Protein AF-A0A9P8F0A8-F1 (afdb_monomer)

Radius of gyration: 33.99 Å; Cα contacts (8 Å, |Δi|>4): 59; chains: 1; bounding box: 73×54×107 Å

Foldseek 3Di:
DDPPDPPPPCPPVQVCAACVQVVVVVVVVVVVVVVCVVVVVVVVCCVVCVPPPPVVVVVVVVVVCVVVVLVVVVVVLVVVLCCVLVVVCCVPVCVVQQVLQQDDDPPDPRHHDPSSSDPVPDDPVPCVSVVVVVVSVVVSVVVSVVSVVVSVVVSVVVVVVVVPDPDDDDDDDPDDPPVQDPVNVVVVCVVVDVDDDDDDDDDPPPPPPPPCVVVVVVVVVVVVVVVVVVVVVVVVVVVD

Organism: Aureobasidium melanogenum (NCBI:txid46634)

pLDDT: mean 74.86, std 14.62, range [40.25, 95.81]

InterPro domains:
  IPR032880 CSC1/OSCA1-like, N-terminal transmembrane domain [PF13967] (65-150)
  IPR045122 Calcium permeable stress-gated cation channel 1-like [PTHR13018] (22-195)

Solvent-accessible surfac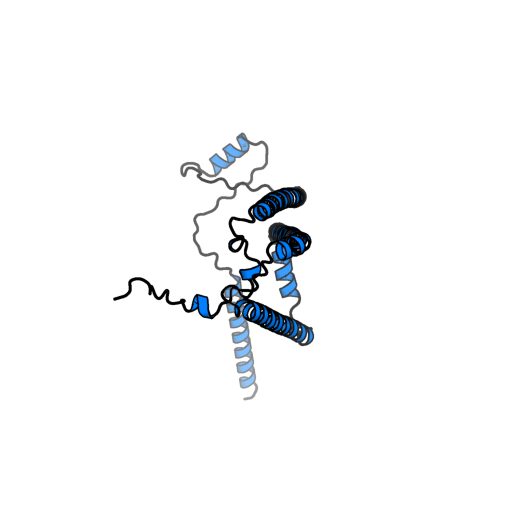e area (backbone atoms only — not comparable to full-atom values): 14596 Å² total; per-residue (Å²): 136,78,93,81,72,80,78,76,73,75,49,73,76,65,76,50,58,40,55,57,43,58,50,49,52,50,50,51,52,53,52,52,50,53,50,50,52,54,52,49,50,50,52,51,49,52,66,74,41,70,86,74,63,60,61,64,62,55,49,50,56,56,48,57,42,55,81,38,34,69,60,52,49,49,52,52,51,50,54,51,50,48,51,51,52,52,48,52,43,53,67,56,44,45,74,52,48,47,66,72,32,52,63,88,65,94,85,57,97,80,72,36,47,66,58,35,50,34,78,86,68,62,55,86,91,51,58,73,58,54,54,54,52,52,53,49,48,54,51,49,52,51,51,49,55,53,52,50,51,53,52,50,51,55,51,50,52,54,49,51,62,65,64,67,54,95,65,84,86,80,79,88,82,75,88,74,60,90,88,64,50,69,68,59,52,54,52,49,51,50,72,76,34,96,58,94,79,82,89,82,80,83,72,93,63,86,62,77,85,70,70,60,64,65,57,51,50,50,50,58,48,52,51,53,51,52,55,52,53,51,54,54,57,55,55,59,62,74,75,109

Mean predicted aligned error: 16.7 Å

Sequence (240 aa):
MDPNTIAIGNGSAQQDYGNSFDGFLASIQVGAFVAAVQIGGFVILRRRYRGKWNIRSFYTIFYDLDSSCLDAIGLFALLRLLTRIFGLTAIFMVPLLVPLNYVHRQSDSSIHGLDKFSCLNILEGNTGRLWTHLIATYWFTGLFCLLSRRELANFVDIRHMHDSGTASRFYLVTDIPNRLGKDLMESMFHKLYACQVRLHTTRDNKTPFVDGQPYLRALTQIEKEACREEHKKGQYKSAA

Structure (mmCIF, N/CA/C/O backbone):
data_AF-A0A9P8F0A8-F1
#
_entry.id   AF-A0A9P8F0A8-F1
#
loop_
_atom_site.group_PDB
_atom_site.id
_atom_site.type_symbol
_atom_site.label_atom_id
_atom_site.label_alt_id
_atom_site.label_comp_id
_atom_site.label_asym_id
_atom_site.label_entity_id
_atom_site.label_seq_id
_atom_site.pdbx_PDB_ins_code
_atom_site.Cartn_x
_atom_site.Cartn_y
_atom_site.Cartn_z
_atom_site.occupancy
_atom_site.B_iso_or_equiv
_atom_site.auth_seq_id
_atom_site.auth_comp_id
_atom_site.auth_asym_id
_atom_site.auth_atom_id
_atom_site.pdbx_PDB_model_num
ATOM 1 N N . MET A 1 1 ? 30.145 42.086 -34.132 1.00 40.81 1 MET A N 1
ATOM 2 C CA . MET A 1 1 ? 29.404 41.429 -33.037 1.00 40.81 1 MET A CA 1
ATOM 3 C C . MET A 1 1 ? 28.653 40.282 -33.673 1.00 40.81 1 MET A C 1
ATOM 5 O O . MET A 1 1 ? 27.690 40.532 -34.386 1.00 40.81 1 MET A O 1
ATOM 9 N N . ASP A 1 2 ? 29.172 39.068 -33.524 1.00 40.25 2 ASP A N 1
ATOM 10 C CA . ASP A 1 2 ? 28.604 37.880 -34.160 1.00 40.25 2 ASP A CA 1
ATOM 11 C C . ASP A 1 2 ? 27.347 37.424 -33.399 1.00 40.25 2 ASP A C 1
ATOM 13 O O . ASP A 1 2 ? 27.413 37.236 -32.184 1.00 40.25 2 ASP A O 1
ATOM 17 N N . PRO A 1 3 ? 26.199 37.228 -34.071 1.00 49.12 3 PRO A N 1
ATOM 18 C CA . PRO A 1 3 ? 24.932 36.860 -33.430 1.00 49.12 3 PRO A CA 1
ATOM 19 C C . PRO A 1 3 ? 24.831 35.376 -33.013 1.00 49.12 3 PRO A C 1
ATOM 21 O O . PRO A 1 3 ? 23.755 34.918 -32.640 1.00 49.12 3 PRO A O 1
ATOM 24 N N . ASN A 1 4 ? 25.932 34.615 -33.050 1.00 50.12 4 ASN A N 1
ATOM 25 C CA . ASN A 1 4 ? 25.916 33.149 -32.948 1.00 50.12 4 ASN A CA 1
ATOM 26 C C . ASN A 1 4 ? 26.394 32.578 -31.605 1.00 50.12 4 ASN A C 1
ATOM 28 O O . ASN A 1 4 ? 26.579 31.368 -31.498 1.00 50.12 4 ASN A O 1
ATOM 32 N N . THR A 1 5 ? 26.564 33.397 -30.567 1.00 46.03 5 THR A N 1
ATOM 33 C CA . THR A 1 5 ? 27.035 32.903 -29.263 1.00 46.03 5 THR A CA 1
ATOM 34 C C . THR A 1 5 ? 26.030 33.223 -28.166 1.00 46.03 5 THR A C 1
ATOM 36 O O . THR A 1 5 ? 26.290 34.016 -27.264 1.00 46.03 5 THR A O 1
ATOM 39 N N . ILE A 1 6 ? 24.861 32.581 -28.224 1.00 45.69 6 ILE A N 1
ATOM 40 C CA . ILE A 1 6 ? 24.050 32.401 -27.018 1.00 45.69 6 ILE A CA 1
ATOM 41 C C . ILE A 1 6 ? 24.788 31.352 -26.188 1.00 45.69 6 ILE A C 1
ATOM 43 O O . ILE A 1 6 ? 24.668 30.152 -26.424 1.00 45.69 6 ILE A O 1
ATOM 47 N N . ALA A 1 7 ? 25.610 31.812 -25.246 1.00 46.88 7 ALA A N 1
ATOM 48 C CA . ALA A 1 7 ? 26.153 30.958 -24.205 1.00 46.88 7 ALA A CA 1
ATOM 49 C C . ALA A 1 7 ? 24.980 30.486 -23.337 1.00 46.88 7 ALA A C 1
ATOM 51 O O . ALA A 1 7 ? 24.577 31.156 -22.387 1.00 46.88 7 ALA A O 1
ATOM 52 N N . ILE A 1 8 ? 24.393 29.345 -23.700 1.00 51.66 8 ILE A N 1
ATOM 53 C CA . ILE A 1 8 ? 23.520 28.593 -22.806 1.00 51.66 8 ILE A CA 1
ATOM 54 C C . ILE A 1 8 ? 24.435 28.131 -21.675 1.00 51.66 8 ILE A C 1
ATOM 56 O O . ILE A 1 8 ? 25.189 27.172 -21.817 1.00 51.66 8 ILE A O 1
ATOM 60 N N . GLY A 1 9 ? 24.456 28.891 -20.582 1.00 44.97 9 GLY A N 1
ATOM 61 C CA . GLY A 1 9 ? 25.149 28.485 -19.375 1.00 44.97 9 GLY A CA 1
ATOM 62 C C . GLY A 1 9 ? 24.543 27.169 -18.914 1.00 44.97 9 GLY A C 1
ATOM 63 O O . GLY A 1 9 ? 23.391 27.144 -18.484 1.00 44.97 9 GLY A O 1
ATOM 64 N N . ASN A 1 10 ? 25.301 26.079 -19.034 1.00 48.91 10 ASN A N 1
ATOM 65 C CA . ASN A 1 10 ? 24.947 24.809 -18.417 1.00 48.91 10 ASN A CA 1
ATOM 66 C C . ASN A 1 10 ? 24.756 25.078 -16.921 1.00 48.91 10 ASN A C 1
ATOM 68 O O . ASN A 1 10 ? 25.725 25.368 -16.216 1.00 48.91 10 ASN A O 1
ATOM 72 N N . GLY A 1 11 ? 23.507 25.036 -16.451 1.00 48.69 11 GLY A N 1
ATOM 73 C CA . GLY A 1 11 ? 23.203 25.161 -15.030 1.00 48.69 11 GLY A CA 1
ATOM 74 C C . GLY A 1 11 ? 23.955 24.090 -14.240 1.00 48.69 11 GLY A C 1
ATOM 75 O O . GLY A 1 11 ? 24.285 23.037 -14.781 1.00 48.69 11 GLY A O 1
ATOM 76 N N . SER A 1 12 ? 24.213 24.331 -12.956 1.00 53.75 12 SER A N 1
ATOM 77 C CA . SER A 1 12 ? 24.864 23.365 -12.053 1.00 53.75 12 SER A CA 1
ATOM 78 C C . SER A 1 12 ? 24.214 21.978 -12.097 1.00 53.75 12 SER A C 1
ATOM 80 O O . SER A 1 12 ? 24.912 20.970 -12.077 1.00 53.75 12 SER A O 1
ATOM 82 N N . ALA A 1 13 ? 22.892 21.925 -12.293 1.00 47.00 13 ALA A N 1
ATOM 83 C CA . ALA A 1 13 ? 22.161 20.683 -12.507 1.00 47.00 13 ALA A CA 1
ATOM 84 C C . ALA A 1 13 ? 22.695 19.866 -13.693 1.00 47.00 13 ALA A C 1
ATOM 86 O O . ALA A 1 13 ? 22.685 18.651 -13.595 1.00 47.00 13 ALA A O 1
ATOM 87 N N . GLN A 1 14 ? 23.172 20.510 -14.769 1.00 52.00 14 GLN A N 1
ATOM 88 C CA . GLN A 1 14 ? 23.690 19.889 -15.994 1.00 52.00 14 GLN A CA 1
ATOM 89 C C . GLN A 1 14 ? 25.146 19.400 -15.873 1.00 52.00 14 GLN A C 1
ATOM 91 O O . GLN A 1 14 ? 25.560 18.520 -16.624 1.00 52.00 14 GLN A O 1
ATOM 96 N N . GLN A 1 15 ? 25.918 19.941 -14.925 1.00 54.34 15 GLN A N 1
ATOM 97 C CA . GLN A 1 15 ? 27.308 19.533 -14.671 1.00 54.34 15 GLN A CA 1
ATOM 98 C C . GLN A 1 15 ? 27.409 18.272 -13.795 1.00 54.34 15 GLN A C 1
ATOM 100 O O . GLN A 1 15 ? 28.381 17.535 -13.917 1.00 54.34 15 GLN A O 1
ATOM 105 N N . ASP A 1 16 ? 26.384 17.983 -12.985 1.00 54.56 16 ASP A N 1
ATOM 106 C CA . ASP A 1 16 ? 26.295 16.776 -12.144 1.00 54.56 16 ASP A CA 1
ATOM 107 C C . ASP A 1 16 ? 25.608 15.576 -12.841 1.00 54.56 16 ASP A C 1
ATOM 109 O O . ASP A 1 16 ? 25.387 14.529 -12.217 1.00 54.56 16 ASP A O 1
ATOM 113 N N . TYR A 1 17 ? 25.277 15.687 -14.139 1.00 52.62 17 TYR A N 1
ATOM 114 C CA . TYR A 1 17 ? 24.665 14.600 -14.919 1.00 52.62 17 TYR A CA 1
ATOM 115 C C . TYR A 1 17 ? 25.618 13.401 -14.976 1.00 52.62 17 TYR A C 1
ATOM 117 O O . TYR A 1 17 ? 26.646 13.426 -15.649 1.00 52.62 17 TYR A O 1
ATOM 125 N N . GLY A 1 18 ? 25.264 12.327 -14.267 1.00 53.78 18 GLY A N 1
ATOM 126 C CA . GLY A 1 18 ? 26.048 11.090 -14.179 1.00 53.78 18 GLY A CA 1
ATOM 127 C C . GLY A 1 18 ? 26.403 10.666 -12.760 1.00 53.78 18 GLY A C 1
ATOM 128 O O . GLY A 1 18 ? 26.424 9.467 -12.494 1.00 53.78 18 GLY A O 1
ATOM 129 N N . ASN A 1 19 ? 26.546 11.616 -11.832 1.00 62.78 19 ASN A N 1
ATOM 130 C CA . ASN A 1 19 ? 26.790 11.333 -10.412 1.00 62.78 19 ASN A CA 1
ATOM 131 C C . ASN A 1 19 ? 25.529 10.785 -9.695 1.00 62.78 19 ASN A C 1
ATOM 133 O O . ASN A 1 19 ? 25.573 10.314 -8.561 1.00 62.78 19 ASN A O 1
ATOM 137 N N . SER A 1 20 ? 24.373 10.826 -10.364 1.00 71.00 20 SER A N 1
ATOM 138 C CA . SER A 1 20 ? 23.062 10.474 -9.808 1.00 71.00 20 SER A CA 1
ATOM 139 C C . SER A 1 20 ? 22.894 8.974 -9.525 1.00 71.00 20 SER A C 1
ATOM 141 O O . SER A 1 20 ? 22.203 8.617 -8.574 1.00 71.00 20 SER A O 1
ATOM 143 N N . PHE A 1 21 ? 23.512 8.086 -10.320 1.00 77.94 21 PHE A N 1
ATOM 144 C CA . PHE A 1 21 ? 23.441 6.634 -10.075 1.00 77.94 21 PHE A CA 1
ATOM 145 C C . PHE A 1 21 ? 24.315 6.227 -8.889 1.00 77.94 21 PHE A C 1
ATOM 147 O O . PHE A 1 21 ? 23.865 5.487 -8.015 1.00 77.94 21 PHE A O 1
ATOM 154 N N . ASP A 1 22 ? 25.526 6.774 -8.818 1.00 81.75 22 ASP A N 1
ATOM 155 C CA . ASP A 1 22 ? 26.443 6.526 -7.708 1.00 81.75 22 ASP A CA 1
ATOM 156 C C . ASP A 1 22 ? 25.896 7.129 -6.407 1.00 81.75 22 ASP A C 1
ATOM 158 O O . ASP A 1 22 ? 25.901 6.465 -5.370 1.00 81.75 22 ASP A O 1
ATOM 162 N N . GLY A 1 23 ? 25.302 8.328 -6.467 1.00 83.31 23 GLY A N 1
ATOM 163 C CA . GLY A 1 23 ? 24.573 8.931 -5.348 1.00 83.31 23 GLY A CA 1
ATOM 164 C C . GLY A 1 23 ? 23.370 8.098 -4.890 1.00 83.31 23 GLY A C 1
ATOM 165 O O . GLY A 1 23 ? 23.158 7.915 -3.688 1.00 83.31 23 GLY A O 1
ATOM 166 N N . PHE A 1 24 ? 22.610 7.524 -5.827 1.00 83.00 24 PHE A N 1
ATOM 167 C CA . PHE A 1 24 ? 21.518 6.601 -5.512 1.00 83.00 24 PHE A CA 1
ATOM 168 C C . PHE A 1 24 ? 22.027 5.333 -4.812 1.00 83.00 24 PHE A C 1
ATOM 170 O O . PHE A 1 24 ? 21.512 4.976 -3.749 1.00 83.00 24 PHE A O 1
ATOM 177 N N . LEU A 1 25 ? 23.066 4.686 -5.349 1.00 87.00 25 LEU A N 1
ATOM 178 C CA . LEU A 1 25 ? 23.658 3.488 -4.748 1.00 87.00 25 LEU A CA 1
ATOM 179 C C . LEU A 1 25 ? 24.236 3.770 -3.359 1.00 87.00 25 LEU A C 1
ATOM 181 O O . LEU A 1 25 ? 23.995 2.997 -2.428 1.00 87.00 25 LEU A O 1
ATOM 185 N N . ALA A 1 26 ? 24.922 4.901 -3.195 1.00 88.44 26 ALA A N 1
ATOM 186 C CA . ALA A 1 26 ? 25.428 5.344 -1.903 1.00 88.44 26 ALA A CA 1
ATOM 187 C C . ALA A 1 26 ? 24.287 5.525 -0.888 1.00 88.44 26 ALA A C 1
ATOM 189 O O . ALA A 1 26 ? 24.397 5.069 0.251 1.00 88.44 26 ALA A O 1
ATOM 190 N N . SER A 1 27 ? 23.158 6.116 -1.299 1.00 89.25 27 SER A N 1
ATOM 191 C CA . SER A 1 27 ? 21.991 6.299 -0.425 1.00 89.25 27 SER A CA 1
ATOM 192 C C . SER A 1 27 ? 21.376 4.966 0.026 1.00 89.25 27 SER A C 1
ATOM 194 O O . SER A 1 27 ? 21.066 4.803 1.209 1.00 89.25 27 SER A O 1
ATOM 196 N N . ILE A 1 28 ? 21.284 3.978 -0.876 1.00 92.19 28 ILE A N 1
ATOM 197 C CA . ILE A 1 28 ? 20.817 2.622 -0.548 1.00 92.19 28 ILE A CA 1
ATOM 198 C C . ILE A 1 28 ? 21.773 1.960 0.437 1.00 92.19 28 ILE A C 1
ATOM 200 O O . ILE A 1 28 ? 21.330 1.376 1.426 1.00 92.19 28 ILE A O 1
ATOM 204 N N . GLN A 1 29 ? 23.078 2.049 0.180 1.00 92.12 29 GLN A N 1
ATOM 205 C CA . GLN A 1 29 ? 24.096 1.440 1.027 1.00 92.12 29 GLN A CA 1
ATOM 206 C C . GLN A 1 29 ? 24.047 2.006 2.449 1.00 92.12 29 GLN A C 1
ATOM 208 O O . GLN A 1 29 ? 24.036 1.243 3.418 1.00 92.12 29 GLN A O 1
ATOM 213 N N . VAL A 1 30 ? 23.977 3.333 2.583 1.00 93.69 30 VAL A N 1
ATOM 214 C CA . VAL A 1 30 ? 23.865 3.998 3.887 1.00 93.69 30 VAL A CA 1
ATOM 215 C C . VAL A 1 30 ? 22.565 3.594 4.581 1.00 93.69 30 VAL A C 1
ATOM 217 O O . VAL A 1 30 ? 22.594 3.222 5.755 1.00 93.69 30 VAL A O 1
ATOM 220 N N . GLY A 1 31 ? 21.438 3.586 3.864 1.00 92.62 31 GLY A N 1
ATOM 221 C CA . GLY A 1 31 ? 20.151 3.152 4.411 1.00 92.62 31 GLY A CA 1
ATOM 222 C C . GLY A 1 31 ? 20.175 1.706 4.915 1.00 92.62 31 GLY A C 1
ATOM 223 O O . GLY A 1 31 ? 19.740 1.432 6.036 1.00 92.62 31 GLY A O 1
ATOM 224 N N . ALA A 1 32 ? 20.745 0.786 4.134 1.00 93.31 32 ALA A N 1
ATOM 225 C CA . ALA A 1 32 ? 20.887 -0.621 4.505 1.00 93.31 32 ALA A CA 1
ATOM 226 C C . ALA A 1 32 ? 21.787 -0.802 5.735 1.00 93.31 32 ALA A C 1
ATOM 228 O O . ALA A 1 32 ? 21.465 -1.586 6.631 1.00 93.31 32 ALA A O 1
ATOM 229 N N . PHE A 1 33 ? 22.884 -0.047 5.814 1.00 94.94 33 PHE A N 1
ATOM 230 C CA . PHE A 1 33 ? 23.771 -0.059 6.972 1.00 94.94 33 PHE A CA 1
ATOM 231 C C . PHE A 1 33 ? 23.062 0.437 8.238 1.00 94.94 33 PHE A C 1
ATOM 233 O O . PHE A 1 33 ? 23.103 -0.234 9.270 1.00 94.94 33 PHE A O 1
ATOM 240 N N . VAL A 1 34 ? 22.354 1.567 8.159 1.00 95.69 34 VAL A N 1
ATOM 241 C CA . VAL A 1 34 ? 21.585 2.113 9.289 1.00 95.69 34 VAL A CA 1
ATOM 242 C C . VAL A 1 34 ? 20.524 1.115 9.756 1.00 95.69 34 VAL A C 1
ATOM 244 O O . VAL A 1 34 ? 20.415 0.859 10.957 1.00 95.69 34 VAL A O 1
ATOM 247 N N . ALA A 1 35 ? 19.795 0.490 8.827 1.00 92.69 35 ALA A N 1
ATOM 248 C CA . ALA A 1 35 ? 18.817 -0.544 9.152 1.00 92.69 35 ALA A CA 1
ATOM 249 C C . ALA A 1 35 ? 19.469 -1.753 9.846 1.00 92.69 35 ALA A C 1
ATOM 251 O O . ALA A 1 35 ? 18.965 -2.227 10.865 1.00 92.69 35 ALA A O 1
ATOM 252 N N . ALA A 1 36 ? 20.618 -2.225 9.355 1.00 94.25 36 ALA A N 1
ATOM 253 C CA . ALA A 1 36 ? 21.354 -3.327 9.971 1.00 94.25 36 ALA A CA 1
ATOM 254 C C . ALA A 1 36 ? 21.818 -2.991 11.399 1.00 94.25 36 ALA A C 1
ATOM 256 O O . ALA A 1 36 ? 21.691 -3.826 12.297 1.00 94.25 36 ALA A O 1
ATOM 257 N N . VAL A 1 37 ? 22.290 -1.763 11.635 1.00 95.75 37 VAL A N 1
ATOM 258 C CA . VAL A 1 37 ? 22.677 -1.283 12.971 1.00 95.75 37 VAL A CA 1
ATOM 259 C C . VAL A 1 37 ? 21.467 -1.214 13.904 1.00 95.75 37 VAL A C 1
ATOM 261 O O . VAL A 1 37 ? 21.550 -1.683 15.040 1.00 95.75 37 VAL A O 1
ATOM 264 N N . GLN A 1 38 ? 20.330 -0.692 13.440 1.00 92.75 38 GLN A N 1
ATOM 265 C CA . GLN A 1 38 ? 19.095 -0.624 14.231 1.00 92.75 38 GLN A CA 1
ATOM 266 C C . GLN A 1 38 ? 18.567 -2.020 14.590 1.00 92.75 38 GLN A C 1
ATOM 268 O O . GLN A 1 38 ? 18.269 -2.288 15.757 1.00 92.75 38 GLN A O 1
ATOM 273 N N . ILE A 1 39 ? 18.506 -2.932 13.615 1.00 91.94 39 ILE A N 1
ATOM 274 C CA . ILE A 1 39 ? 18.067 -4.320 13.819 1.00 91.94 39 ILE A CA 1
ATOM 275 C C . ILE A 1 39 ? 19.037 -5.050 14.754 1.00 91.94 39 ILE A C 1
ATOM 277 O O . ILE A 1 39 ? 18.606 -5.701 15.706 1.00 91.94 39 ILE A O 1
ATOM 281 N N . GLY A 1 40 ? 20.345 -4.911 14.532 1.00 90.62 40 GLY A N 1
ATOM 282 C CA . GLY A 1 40 ? 21.381 -5.496 15.380 1.00 90.62 40 GLY A CA 1
ATOM 283 C C . GLY A 1 40 ? 21.303 -4.985 16.818 1.00 90.62 40 GLY A C 1
ATOM 284 O O . GLY A 1 40 ? 21.287 -5.785 17.755 1.00 90.62 40 GLY A O 1
ATOM 285 N N . GLY A 1 41 ? 21.159 -3.671 17.001 1.00 89.94 41 GLY A N 1
ATOM 286 C CA . GLY A 1 41 ? 20.952 -3.040 18.302 1.00 89.94 41 GLY A CA 1
ATOM 287 C C . GLY A 1 41 ? 19.706 -3.571 19.010 1.00 89.94 41 GLY A C 1
ATOM 288 O O . GLY A 1 41 ? 19.788 -3.970 20.172 1.00 89.94 41 GLY A O 1
ATOM 289 N N . PHE A 1 42 ? 18.578 -3.675 18.302 1.00 87.00 42 PHE A N 1
ATOM 290 C CA . PHE A 1 42 ? 17.345 -4.256 18.837 1.00 87.00 42 PHE A CA 1
ATOM 291 C C . PHE A 1 42 ? 17.531 -5.719 19.259 1.00 87.00 42 PHE A C 1
ATOM 293 O O . PHE A 1 42 ? 17.124 -6.105 20.356 1.00 87.00 42 PHE A O 1
ATOM 300 N N . VAL A 1 43 ? 18.186 -6.537 18.432 1.00 87.06 43 VAL A N 1
ATOM 301 C CA . VAL A 1 43 ? 18.452 -7.948 18.742 1.00 87.06 43 VAL A CA 1
ATOM 302 C C . VAL A 1 43 ? 19.379 -8.081 19.951 1.00 87.06 43 VAL A C 1
ATOM 304 O O . VAL A 1 43 ? 19.092 -8.881 20.844 1.00 87.06 43 VAL A O 1
ATOM 307 N N . ILE A 1 44 ? 20.452 -7.289 20.033 1.00 87.31 44 ILE A N 1
ATOM 308 C CA . ILE A 1 44 ? 21.392 -7.290 21.166 1.00 87.31 44 ILE A CA 1
ATOM 309 C C . ILE A 1 44 ? 20.687 -6.837 22.446 1.00 87.31 44 ILE A C 1
ATOM 311 O O . ILE A 1 44 ? 20.821 -7.492 23.482 1.00 87.31 44 ILE A O 1
ATOM 315 N N . LEU A 1 45 ? 19.890 -5.769 22.379 1.00 83.56 45 LEU A N 1
ATOM 316 C CA . LEU A 1 45 ? 19.112 -5.266 23.509 1.00 83.56 45 LEU A CA 1
ATOM 317 C C . LEU A 1 45 ? 18.096 -6.314 23.982 1.00 83.56 45 LEU A C 1
ATOM 319 O O . LEU A 1 45 ? 18.023 -6.617 25.174 1.00 83.56 45 LEU A O 1
ATOM 323 N N . ARG A 1 46 ? 17.388 -6.961 23.049 1.00 77.12 46 ARG A N 1
ATOM 324 C CA . ARG A 1 46 ? 16.462 -8.063 23.342 1.00 77.12 46 ARG A CA 1
ATOM 325 C C . ARG A 1 46 ? 17.171 -9.254 23.986 1.00 77.12 46 ARG A C 1
ATOM 327 O O . ARG A 1 46 ? 16.628 -9.871 24.902 1.00 77.12 46 ARG A O 1
ATOM 334 N N . ARG A 1 47 ? 18.384 -9.582 23.535 1.00 80.94 47 ARG A N 1
ATOM 335 C CA . ARG A 1 47 ? 19.187 -10.685 24.084 1.00 80.94 47 ARG A CA 1
ATOM 336 C C . ARG A 1 47 ? 19.717 -10.356 25.483 1.00 80.94 47 ARG A C 1
ATOM 338 O O . ARG A 1 47 ? 19.701 -11.227 26.347 1.00 80.94 47 ARG A O 1
ATOM 345 N N . ARG A 1 48 ? 20.125 -9.103 25.719 1.00 80.00 48 ARG A N 1
ATOM 346 C CA . ARG A 1 48 ? 20.700 -8.614 26.986 1.00 80.00 48 ARG A CA 1
ATOM 347 C C . ARG A 1 48 ? 19.661 -8.385 28.084 1.00 80.00 48 ARG A C 1
ATOM 349 O O . ARG A 1 48 ? 19.956 -8.618 29.250 1.00 80.00 48 ARG A O 1
ATOM 356 N N . TYR A 1 49 ? 18.449 -7.959 27.731 1.00 71.25 49 TYR A N 1
ATOM 357 C CA . TYR A 1 49 ? 17.409 -7.583 28.697 1.00 71.25 49 TYR A CA 1
ATOM 358 C C . TYR A 1 49 ? 16.256 -8.594 28.816 1.00 71.25 49 TYR A C 1
ATOM 360 O O . TYR A 1 49 ? 15.205 -8.283 29.384 1.00 71.25 49 TYR A O 1
ATOM 368 N N . ARG A 1 50 ? 16.480 -9.832 28.355 1.00 62.88 50 ARG A N 1
ATOM 369 C CA . ARG A 1 50 ? 15.510 -10.941 28.279 1.00 62.88 50 ARG A CA 1
ATOM 370 C C . ARG A 1 50 ? 14.791 -11.299 29.599 1.00 62.88 50 ARG A C 1
ATOM 372 O O . ARG A 1 50 ? 13.819 -12.038 29.549 1.00 62.88 50 ARG A O 1
ATOM 379 N N . GLY A 1 51 ? 15.243 -10.781 30.748 1.00 61.56 51 GLY A N 1
ATOM 380 C CA . GLY A 1 51 ? 14.639 -11.003 32.073 1.00 61.56 51 GLY A CA 1
ATOM 381 C C . GLY A 1 51 ? 13.998 -9.782 32.756 1.00 61.56 51 GLY A C 1
ATOM 382 O O . GLY A 1 51 ? 13.368 -9.954 33.792 1.00 61.56 51 GLY A O 1
ATOM 383 N N . LYS A 1 52 ? 14.140 -8.557 32.220 1.00 62.81 52 LYS A N 1
ATOM 384 C CA . LYS A 1 52 ? 13.549 -7.326 32.808 1.00 62.81 52 LYS A CA 1
ATOM 385 C C . LYS A 1 52 ? 12.490 -6.657 31.935 1.00 62.81 52 LYS A C 1
ATOM 387 O O . LYS A 1 52 ? 11.810 -5.745 32.398 1.00 62.81 52 LYS A O 1
ATOM 392 N N . TRP A 1 53 ? 12.340 -7.088 30.686 1.00 55.91 53 TRP A N 1
ATOM 393 C CA . TRP A 1 53 ? 11.234 -6.626 29.857 1.00 55.91 53 TRP A CA 1
ATOM 394 C C . TRP A 1 53 ? 9.983 -7.317 30.363 1.00 55.91 53 TRP A C 1
ATOM 396 O O . TRP A 1 53 ? 9.850 -8.533 30.252 1.00 55.91 53 TRP A O 1
ATOM 406 N N . ASN A 1 54 ? 9.091 -6.542 30.973 1.00 60.53 54 ASN A N 1
ATOM 407 C CA . ASN A 1 54 ? 7.782 -7.021 31.367 1.00 60.53 54 ASN A CA 1
ATOM 408 C C . ASN A 1 54 ? 7.055 -7.412 30.073 1.00 60.53 54 ASN A C 1
ATOM 410 O O . ASN A 1 54 ? 6.501 -6.555 29.390 1.00 60.53 54 ASN A O 1
ATOM 414 N N . ILE A 1 55 ? 7.118 -8.696 29.700 1.00 57.16 55 ILE A N 1
ATOM 415 C CA . ILE A 1 55 ? 6.466 -9.280 28.513 1.00 57.16 55 ILE A CA 1
ATOM 416 C C . ILE A 1 55 ? 4.984 -8.890 28.483 1.00 57.16 55 ILE A C 1
ATOM 418 O O . ILE A 1 55 ? 4.416 -8.701 27.411 1.00 57.16 55 ILE A O 1
ATOM 422 N N . ARG A 1 56 ? 4.402 -8.637 29.664 1.00 53.94 56 ARG A N 1
ATOM 423 C CA . ARG A 1 56 ? 3.072 -8.062 29.845 1.00 53.94 56 ARG A CA 1
ATOM 424 C C . ARG A 1 56 ? 2.861 -6.767 29.061 1.00 53.94 56 ARG A C 1
ATOM 426 O O . ARG A 1 56 ? 1.818 -6.658 28.453 1.00 53.94 56 ARG A O 1
ATOM 433 N N . SER A 1 57 ? 3.837 -5.853 29.006 1.00 59.56 57 SER A N 1
ATOM 434 C CA . SER A 1 57 ? 3.742 -4.578 28.271 1.00 59.56 57 SER A CA 1
ATOM 435 C C . SER A 1 57 ? 3.712 -4.761 26.753 1.00 59.56 57 SER A C 1
ATOM 437 O O . SER A 1 57 ? 3.093 -3.969 26.054 1.00 59.56 57 SER A O 1
ATOM 439 N N . PHE A 1 58 ? 4.374 -5.801 26.241 1.00 58.44 58 PHE A N 1
ATOM 440 C CA . PHE A 1 58 ? 4.298 -6.167 24.827 1.00 58.44 58 PHE A CA 1
ATOM 441 C C . PHE A 1 58 ? 2.966 -6.856 24.527 1.00 58.44 58 PHE A C 1
ATOM 443 O O . PHE A 1 58 ? 2.325 -6.524 23.540 1.00 58.44 58 PHE A O 1
ATOM 450 N N . TYR A 1 59 ? 2.511 -7.748 25.412 1.00 54.34 59 TYR A N 1
ATOM 451 C CA . TYR A 1 59 ? 1.175 -8.329 25.319 1.00 54.34 59 TYR A CA 1
ATOM 452 C C . TYR A 1 59 ? 0.083 -7.262 25.364 1.00 54.34 59 TYR A C 1
ATOM 454 O O . TYR A 1 59 ? -0.848 -7.390 24.593 1.00 54.34 59 TYR A O 1
ATOM 462 N N . THR A 1 60 ? 0.194 -6.195 26.165 1.00 56.41 60 THR A N 1
ATOM 463 C CA . THR A 1 60 ? -0.787 -5.098 26.120 1.00 56.41 60 THR A CA 1
ATOM 464 C C . THR A 1 60 ? -0.750 -4.334 24.801 1.00 56.41 60 THR A C 1
ATOM 466 O O . THR A 1 60 ? -1.812 -4.023 24.293 1.00 56.41 60 THR A O 1
ATOM 469 N N . ILE A 1 61 ? 0.427 -4.078 24.212 1.00 59.81 61 ILE A N 1
ATOM 470 C CA . ILE A 1 61 ? 0.530 -3.451 22.876 1.00 59.81 61 ILE A CA 1
ATOM 471 C C . ILE A 1 61 ? -0.107 -4.349 21.808 1.00 59.81 61 ILE A C 1
ATOM 473 O O . ILE A 1 61 ? -0.848 -3.866 20.965 1.00 59.81 61 ILE A O 1
ATOM 477 N N . PHE A 1 62 ? 0.151 -5.657 21.855 1.00 54.66 62 PHE A N 1
ATOM 478 C CA . PHE A 1 62 ? -0.449 -6.623 20.933 1.00 54.66 62 PHE A CA 1
ATOM 479 C C . PHE A 1 62 ? -1.942 -6.875 21.208 1.00 54.66 62 PHE A C 1
ATOM 481 O O . PHE A 1 62 ? -2.671 -7.193 20.280 1.00 54.66 62 PHE A O 1
ATOM 488 N N . TYR A 1 63 ? -2.406 -6.711 22.447 1.00 53.12 63 TYR A N 1
ATOM 489 C CA . TYR A 1 63 ? -3.811 -6.841 22.846 1.00 53.12 63 TYR A CA 1
ATOM 490 C C . TYR A 1 63 ? -4.626 -5.595 22.476 1.00 53.12 63 TYR A C 1
ATOM 492 O O . TYR A 1 63 ? -5.766 -5.707 22.049 1.00 53.12 63 TYR A O 1
ATOM 500 N N . ASP A 1 64 ? -4.031 -4.406 22.560 1.00 56.97 64 ASP A N 1
ATOM 501 C CA . ASP A 1 64 ? -4.626 -3.165 22.042 1.00 56.97 64 ASP A CA 1
ATOM 502 C C . ASP A 1 64 ? -4.605 -3.129 20.497 1.00 56.97 64 ASP A C 1
ATOM 504 O O . ASP A 1 64 ? -5.439 -2.512 19.833 1.00 56.97 64 ASP A O 1
ATOM 508 N N . LEU A 1 65 ? -3.687 -3.892 19.895 1.00 56.94 65 LEU A N 1
ATOM 509 C CA . LEU A 1 65 ? -3.731 -4.229 18.474 1.00 56.94 65 LEU A CA 1
ATOM 510 C C . LEU A 1 65 ? -4.861 -5.221 18.145 1.00 56.94 65 LEU A C 1
ATOM 512 O O . LEU A 1 65 ? -5.314 -5.235 17.007 1.00 56.94 65 LEU A O 1
ATOM 516 N N . ASP A 1 66 ? -5.322 -6.020 19.116 1.00 52.06 66 ASP A N 1
ATOM 517 C CA . ASP A 1 66 ? -6.420 -6.987 18.966 1.00 52.06 66 ASP A CA 1
ATOM 518 C C . ASP A 1 66 ? -7.805 -6.308 19.060 1.00 52.06 66 ASP A C 1
ATOM 520 O O . ASP A 1 66 ? -8.730 -6.647 18.326 1.00 52.06 66 ASP A O 1
ATOM 524 N N . SER A 1 67 ? -7.949 -5.249 19.865 1.00 55.09 67 SER A N 1
ATOM 525 C CA . SER A 1 67 ? -9.121 -4.353 19.799 1.00 55.09 67 SER A CA 1
ATOM 526 C C . SER A 1 67 ? -9.136 -3.513 18.511 1.00 55.09 67 SER A C 1
ATOM 528 O O . SER A 1 67 ? -10.205 -3.203 17.983 1.00 55.09 67 SER A O 1
ATOM 530 N N . SER A 1 68 ? -7.956 -3.222 17.952 1.00 64.12 68 SER A N 1
ATOM 531 C CA . SER A 1 68 ? -7.763 -2.604 16.629 1.00 64.12 68 SER A CA 1
ATOM 532 C C . SER A 1 68 ? -7.608 -3.633 15.496 1.00 64.12 68 SER A C 1
ATOM 534 O O . SER A 1 68 ? -7.197 -3.275 14.389 1.00 64.12 68 SER A O 1
ATOM 536 N N . CYS A 1 69 ? -7.916 -4.914 15.749 1.00 71.75 69 CYS A N 1
ATOM 537 C CA . CYS A 1 69 ? -7.522 -6.039 14.893 1.00 71.75 69 CYS A CA 1
ATOM 538 C C . CYS A 1 69 ? -8.016 -5.882 13.460 1.00 71.75 69 CYS A C 1
ATOM 540 O O . CYS A 1 69 ? -7.268 -6.135 12.522 1.00 71.75 69 CYS A O 1
ATOM 542 N N . LEU A 1 70 ? -9.239 -5.385 13.270 1.00 76.88 70 LEU A N 1
ATOM 543 C CA . LEU A 1 70 ? -9.799 -5.190 11.935 1.00 76.88 70 LEU A CA 1
ATOM 544 C C . LEU A 1 70 ? -9.040 -4.118 11.137 1.00 76.88 70 LEU A C 1
ATOM 546 O O . LEU A 1 70 ? -8.760 -4.322 9.955 1.00 76.88 70 LEU A O 1
ATOM 550 N N . ASP A 1 71 ? -8.664 -3.010 11.777 1.00 81.62 71 ASP A N 1
ATOM 551 C CA . ASP A 1 71 ? -7.905 -1.933 11.132 1.00 81.62 71 ASP A CA 1
ATOM 552 C C . ASP A 1 71 ? -6.459 -2.367 10.848 1.00 81.62 71 ASP A C 1
ATOM 554 O O . ASP A 1 71 ? -5.945 -2.189 9.742 1.00 81.62 71 ASP A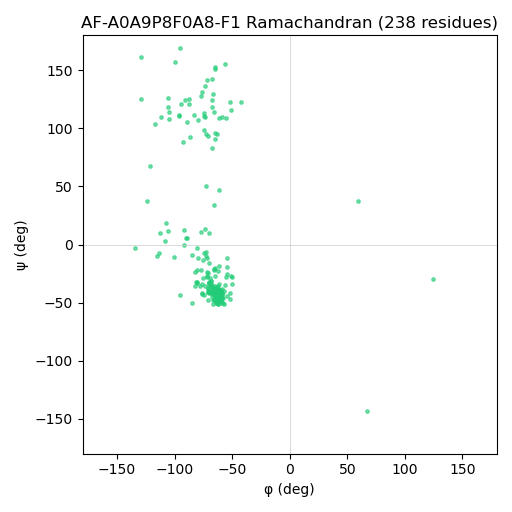 O 1
ATOM 558 N N . ALA A 1 72 ? -5.835 -3.076 11.794 1.00 82.88 72 ALA A N 1
ATOM 559 C CA . ALA A 1 72 ? -4.522 -3.682 11.596 1.00 82.88 72 ALA A CA 1
ATOM 560 C C . ALA A 1 72 ? -4.533 -4.718 10.455 1.00 82.88 72 ALA A C 1
ATOM 562 O O . ALA A 1 72 ? -3.650 -4.701 9.594 1.00 82.88 72 ALA A O 1
ATOM 563 N N . ILE A 1 73 ? -5.549 -5.587 10.392 1.00 82.50 73 ILE A N 1
ATOM 564 C CA . ILE A 1 73 ? -5.761 -6.531 9.283 1.00 82.50 73 ILE A CA 1
ATOM 565 C C . ILE A 1 73 ? -5.910 -5.772 7.960 1.00 82.50 73 ILE A C 1
ATOM 567 O O . ILE A 1 73 ? -5.320 -6.187 6.960 1.00 82.50 73 ILE A O 1
ATOM 571 N N . GLY A 1 74 ? -6.642 -4.655 7.950 1.00 84.88 74 GLY A N 1
ATOM 572 C CA . GLY A 1 74 ? -6.783 -3.780 6.78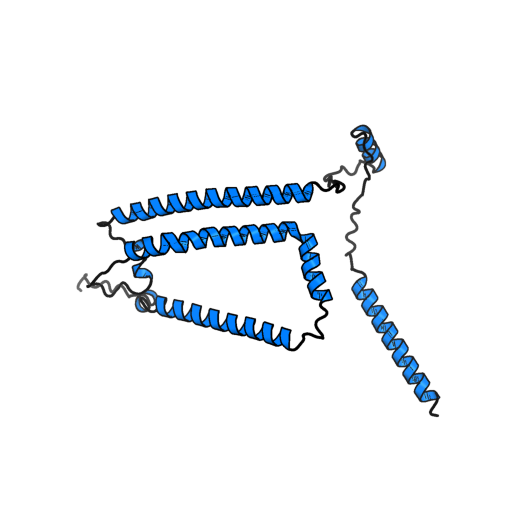5 1.00 84.88 74 GLY A CA 1
ATOM 573 C C . GLY A 1 74 ? -5.444 -3.216 6.311 1.00 84.88 74 GLY A C 1
ATOM 574 O O . GLY A 1 74 ? -5.115 -3.310 5.125 1.00 84.88 74 GLY A O 1
ATOM 575 N N . LEU A 1 75 ? -4.620 -2.720 7.236 1.00 87.75 75 LEU A N 1
ATOM 576 C CA . LEU A 1 75 ? -3.273 -2.233 6.937 1.00 87.75 75 LEU A CA 1
ATOM 577 C C . LEU A 1 75 ? -2.375 -3.343 6.367 1.00 87.75 75 LEU A C 1
ATOM 579 O O . LEU A 1 75 ? -1.675 -3.128 5.376 1.00 87.75 75 LEU A O 1
ATOM 583 N N . PHE A 1 76 ? -2.404 -4.545 6.946 1.00 86.00 76 PHE A N 1
ATOM 584 C CA . PHE A 1 76 ? -1.631 -5.678 6.430 1.00 86.00 76 PHE A CA 1
ATOM 585 C C . PHE A 1 76 ? -2.121 -6.146 5.057 1.00 86.00 76 PHE A C 1
ATOM 587 O O . PHE A 1 76 ? -1.293 -6.489 4.208 1.00 86.00 76 PHE A O 1
ATOM 594 N N . ALA A 1 77 ? -3.433 -6.142 4.812 1.00 87.75 77 ALA A N 1
ATOM 595 C CA . ALA A 1 77 ? -4.004 -6.435 3.500 1.00 87.75 77 ALA A CA 1
ATOM 596 C C . ALA A 1 77 ? -3.534 -5.406 2.457 1.00 87.75 77 ALA A C 1
ATOM 598 O O . ALA A 1 77 ? -3.098 -5.787 1.368 1.00 87.75 77 ALA A O 1
ATOM 599 N N . LEU A 1 78 ? -3.506 -4.118 2.817 1.00 89.94 78 LEU A N 1
ATOM 600 C CA . LEU A 1 78 ? -2.971 -3.049 1.974 1.00 89.94 78 LEU A CA 1
ATOM 601 C C . LEU A 1 78 ? -1.476 -3.242 1.682 1.00 89.94 78 LEU A C 1
ATOM 603 O O . LEU A 1 78 ? -1.071 -3.248 0.520 1.00 89.94 78 LEU A O 1
ATOM 607 N N . LEU A 1 79 ? -0.649 -3.459 2.706 1.00 90.88 79 LEU A N 1
ATOM 608 C CA . LEU A 1 79 ? 0.791 -3.685 2.532 1.00 90.88 79 LEU A CA 1
ATOM 609 C C . LEU A 1 79 ? 1.071 -4.922 1.669 1.00 90.88 79 LEU A C 1
ATOM 611 O O . LEU A 1 79 ? 1.958 -4.895 0.810 1.00 90.88 79 LEU A O 1
ATOM 615 N N . ARG A 1 80 ? 0.291 -5.995 1.843 1.00 89.50 80 ARG A N 1
ATOM 616 C CA . ARG A 1 80 ? 0.379 -7.203 1.014 1.00 89.50 80 ARG A CA 1
ATOM 617 C C . ARG A 1 80 ? -0.010 -6.920 -0.437 1.00 89.50 80 ARG A C 1
ATOM 619 O O . ARG A 1 80 ? 0.683 -7.389 -1.340 1.00 89.50 80 ARG A O 1
ATOM 626 N N . LEU A 1 81 ? -1.079 -6.156 -0.666 1.00 91.75 81 LEU A N 1
ATOM 627 C CA . LEU A 1 81 ? -1.521 -5.737 -1.997 1.00 91.75 81 LEU A CA 1
ATOM 628 C C . LEU A 1 81 ? -0.435 -4.920 -2.708 1.00 91.75 81 LEU A C 1
ATOM 630 O O . LEU A 1 81 ? -0.062 -5.262 -3.832 1.00 91.75 81 LEU A O 1
ATOM 634 N N . LEU A 1 82 ? 0.116 -3.901 -2.038 1.00 92.94 82 LEU A N 1
ATOM 635 C CA . LEU A 1 82 ? 1.212 -3.088 -2.571 1.00 92.94 82 LEU A CA 1
ATOM 636 C C . LEU A 1 82 ? 2.422 -3.961 -2.901 1.00 92.94 82 LEU A C 1
ATOM 638 O O . LEU A 1 82 ? 2.923 -3.912 -4.020 1.00 92.94 82 LEU A O 1
ATOM 642 N N . THR A 1 83 ? 2.852 -4.809 -1.966 1.00 92.56 83 THR A N 1
ATOM 643 C CA . THR A 1 83 ? 4.016 -5.686 -2.164 1.00 92.56 83 THR A CA 1
ATOM 644 C C . THR A 1 83 ? 3.812 -6.633 -3.346 1.00 92.56 83 THR A C 1
ATOM 646 O O . THR A 1 83 ? 4.731 -6.826 -4.138 1.00 92.56 83 THR A O 1
ATOM 649 N N . ARG A 1 84 ? 2.608 -7.194 -3.527 1.00 91.44 84 ARG A N 1
ATOM 650 C CA . ARG A 1 84 ? 2.297 -8.050 -4.683 1.00 91.44 84 ARG A CA 1
ATOM 651 C C . ARG A 1 84 ? 2.320 -7.271 -5.995 1.00 91.44 84 ARG A C 1
ATOM 653 O O . ARG A 1 84 ? 2.941 -7.733 -6.946 1.00 91.44 84 ARG A O 1
ATOM 660 N N . ILE A 1 85 ? 1.668 -6.109 -6.059 1.00 93.44 85 ILE A N 1
ATOM 661 C CA . ILE A 1 85 ? 1.585 -5.316 -7.295 1.00 93.44 85 ILE A CA 1
ATOM 662 C C . ILE A 1 85 ? 2.961 -4.781 -7.683 1.00 93.44 85 ILE A C 1
ATOM 664 O O . ILE A 1 85 ? 3.399 -4.998 -8.813 1.00 93.44 85 ILE A O 1
ATOM 668 N N . PHE A 1 86 ? 3.668 -4.134 -6.756 1.00 92.50 86 PHE A N 1
ATOM 669 C CA . PHE A 1 86 ? 5.011 -3.620 -7.013 1.00 92.50 86 PHE A CA 1
ATOM 670 C C . PHE A 1 86 ? 6.014 -4.746 -7.250 1.00 92.50 86 PHE A C 1
ATOM 672 O O . PHE A 1 86 ? 6.846 -4.615 -8.138 1.00 92.50 86 PHE A O 1
ATOM 679 N N . GLY A 1 87 ? 5.906 -5.873 -6.542 1.00 92.69 87 GLY A N 1
ATOM 680 C CA . GLY A 1 87 ? 6.767 -7.037 -6.753 1.00 92.69 87 GLY A CA 1
ATOM 681 C C . GLY A 1 87 ? 6.597 -7.655 -8.141 1.00 92.69 87 GLY A C 1
ATOM 682 O O . GLY A 1 87 ? 7.580 -7.840 -8.853 1.00 92.69 87 GLY A O 1
ATOM 683 N N . LEU A 1 88 ? 5.358 -7.913 -8.575 1.00 92.12 88 LEU A N 1
ATOM 684 C CA . LEU A 1 88 ? 5.086 -8.419 -9.928 1.00 92.12 88 LEU A CA 1
ATOM 685 C C . LEU A 1 88 ? 5.534 -7.414 -10.994 1.00 92.12 88 LEU A C 1
ATOM 687 O O . LEU A 1 88 ? 6.175 -7.785 -11.972 1.00 92.12 88 LEU A O 1
ATOM 691 N N . THR A 1 89 ? 5.252 -6.130 -10.784 1.00 90.38 89 THR A N 1
ATOM 692 C CA . THR A 1 89 ? 5.675 -5.066 -11.704 1.00 90.38 89 THR A CA 1
ATOM 693 C C . THR A 1 89 ? 7.195 -4.981 -11.785 1.00 90.38 89 THR A C 1
ATOM 695 O O . THR A 1 89 ? 7.734 -4.884 -12.879 1.00 90.38 89 THR A O 1
ATOM 698 N N . ALA A 1 90 ? 7.908 -5.100 -10.665 1.00 90.88 90 ALA A N 1
ATOM 699 C CA . ALA A 1 90 ? 9.365 -5.122 -10.653 1.00 90.88 90 ALA A CA 1
ATOM 700 C C . ALA A 1 90 ? 9.925 -6.318 -11.436 1.00 90.88 90 ALA A C 1
ATOM 702 O O . ALA A 1 90 ? 10.872 -6.156 -12.195 1.00 90.88 90 ALA A O 1
ATOM 703 N N . ILE A 1 91 ? 9.320 -7.501 -11.310 1.00 92.75 91 ILE A N 1
ATOM 704 C CA . ILE A 1 91 ? 9.784 -8.712 -12.002 1.00 92.75 91 ILE A CA 1
ATOM 705 C C . ILE A 1 91 ? 9.513 -8.652 -13.511 1.00 92.75 91 ILE A C 1
ATOM 707 O O . ILE A 1 91 ? 10.362 -9.070 -14.291 1.00 92.75 91 ILE A O 1
ATOM 711 N N . PHE A 1 92 ? 8.353 -8.148 -13.938 1.00 89.00 92 PHE A N 1
ATOM 712 C CA . PHE A 1 92 ? 7.963 -8.169 -15.354 1.00 89.00 92 PHE A CA 1
ATOM 713 C C . PHE A 1 92 ? 8.306 -6.877 -16.102 1.00 89.00 92 PHE A C 1
ATOM 715 O O . PHE A 1 92 ? 8.810 -6.933 -17.221 1.00 89.00 92 PHE A O 1
ATOM 722 N N . MET A 1 93 ? 8.055 -5.710 -15.505 1.00 86.44 93 MET A N 1
ATOM 723 C CA . MET A 1 93 ? 8.237 -4.426 -16.186 1.00 86.44 93 MET A CA 1
ATOM 724 C C . MET A 1 93 ? 9.681 -3.945 -16.163 1.00 86.44 93 MET A C 1
ATOM 726 O O . MET A 1 93 ? 10.114 -3.366 -17.149 1.00 86.44 93 MET A O 1
ATOM 730 N N . VAL A 1 94 ? 10.456 -4.179 -15.099 1.00 87.75 94 VAL A N 1
ATOM 731 C CA . VAL A 1 94 ? 11.849 -3.689 -15.061 1.00 87.75 94 VAL A CA 1
ATOM 732 C C . VAL A 1 94 ? 12.703 -4.362 -16.143 1.00 87.75 94 VAL A C 1
ATOM 734 O O . VAL A 1 94 ? 13.302 -3.631 -16.930 1.00 87.75 94 VAL A O 1
ATOM 737 N N . PRO A 1 95 ? 12.718 -5.703 -16.300 1.00 87.75 95 PRO A N 1
ATOM 738 C CA . PRO A 1 95 ? 13.500 -6.339 -17.362 1.00 87.75 95 PRO A CA 1
ATOM 739 C C . PRO A 1 95 ? 13.002 -6.014 -18.772 1.00 87.75 95 PRO A C 1
ATOM 741 O O . PRO A 1 95 ? 13.767 -6.132 -19.722 1.00 87.75 95 PRO A O 1
ATOM 744 N N . LEU A 1 96 ? 11.736 -5.612 -18.922 1.00 85.00 96 LEU A N 1
ATOM 745 C CA . LEU A 1 96 ? 11.151 -5.255 -20.211 1.00 85.00 96 LEU A CA 1
ATOM 746 C C . LEU A 1 96 ? 11.437 -3.792 -20.590 1.00 85.00 96 LEU A C 1
ATOM 748 O O . LEU A 1 96 ? 11.892 -3.515 -21.698 1.00 85.00 96 LEU A O 1
ATOM 752 N N . LEU A 1 97 ? 11.174 -2.850 -19.680 1.00 83.12 97 LEU A N 1
ATOM 753 C CA . LEU A 1 97 ? 11.257 -1.412 -19.947 1.00 83.12 97 LEU A CA 1
ATOM 754 C C . LEU A 1 97 ? 12.692 -0.888 -19.870 1.00 83.12 97 LEU A C 1
ATOM 756 O O . LEU A 1 97 ? 13.023 0.028 -20.619 1.00 83.12 97 LEU A O 1
ATOM 760 N N . VAL A 1 98 ? 13.552 -1.449 -19.011 1.00 83.81 98 VAL A N 1
ATOM 761 C CA . VAL A 1 98 ? 14.939 -0.971 -18.864 1.00 83.81 98 VAL A CA 1
ATOM 762 C C . VAL A 1 98 ? 15.736 -1.137 -20.165 1.00 83.81 98 VAL A C 1
ATOM 764 O O . VAL A 1 98 ? 16.286 -0.140 -20.635 1.00 83.81 98 VAL A O 1
ATOM 767 N N . PRO A 1 99 ? 15.773 -2.315 -20.820 1.00 81.00 99 PRO A N 1
ATOM 768 C CA . PRO A 1 99 ? 16.478 -2.463 -22.094 1.00 81.00 99 PRO A CA 1
ATOM 769 C C . PRO A 1 99 ? 15.812 -1.681 -23.228 1.00 81.00 99 PRO A C 1
ATOM 771 O O . PRO A 1 99 ? 16.497 -1.143 -24.092 1.00 81.00 99 PRO A O 1
ATOM 774 N N . LEU A 1 100 ? 14.479 -1.587 -23.222 1.00 79.81 100 LEU A N 1
ATOM 775 C CA . LEU A 1 100 ? 13.723 -0.884 -24.259 1.00 79.81 100 LEU A CA 1
ATOM 776 C C . LEU A 1 100 ? 13.945 0.634 -24.222 1.00 79.81 100 LEU A C 1
ATOM 778 O O . LEU A 1 100 ? 14.004 1.286 -25.270 1.00 79.81 100 LEU A O 1
ATOM 782 N N . ASN A 1 101 ? 14.112 1.187 -23.022 1.00 79.88 101 ASN A N 1
ATOM 783 C CA . ASN A 1 101 ? 14.439 2.593 -22.822 1.00 79.88 101 ASN A CA 1
ATOM 784 C C . ASN A 1 101 ? 15.931 2.886 -22.914 1.00 79.88 101 ASN A C 1
ATOM 786 O O . ASN A 1 101 ? 16.289 4.056 -22.964 1.00 79.88 101 ASN A O 1
ATOM 790 N N . TYR A 1 102 ? 16.793 1.871 -22.970 1.00 78.62 102 TYR A N 1
ATOM 791 C CA . TYR A 1 102 ? 18.222 2.097 -23.099 1.00 78.62 102 TYR A CA 1
ATOM 792 C C . TYR A 1 102 ? 18.537 2.743 -24.455 1.00 78.62 102 TYR A C 1
ATOM 794 O O . TYR A 1 102 ? 18.347 2.156 -25.527 1.00 78.62 102 TYR A O 1
ATOM 802 N N . VAL A 1 103 ? 19.016 3.984 -24.407 1.00 67.38 103 VAL A N 1
ATOM 803 C CA . VAL A 1 103 ? 19.501 4.721 -25.577 1.00 67.38 103 VAL A CA 1
ATOM 804 C C . VAL A 1 103 ? 21.026 4.750 -25.526 1.00 67.38 103 VAL A C 1
ATOM 806 O O . VAL A 1 103 ? 21.623 5.442 -24.703 1.00 67.38 103 VAL A O 1
ATOM 809 N N . HIS A 1 104 ? 21.673 3.994 -26.417 1.00 61.16 104 HIS A N 1
ATOM 810 C CA . HIS A 1 104 ? 23.121 4.061 -26.607 1.00 61.16 104 HIS A CA 1
ATOM 811 C C . HIS A 1 104 ? 23.445 5.163 -27.620 1.00 61.16 104 HIS A C 1
ATOM 813 O O . HIS A 1 104 ? 23.420 4.930 -28.827 1.00 61.16 104 HIS A O 1
ATOM 819 N N . ARG A 1 105 ? 23.710 6.383 -27.142 1.00 59.91 105 ARG A N 1
ATOM 820 C CA . ARG A 1 105 ? 24.196 7.473 -27.995 1.00 59.91 105 ARG A CA 1
ATOM 821 C C . ARG A 1 105 ? 25.714 7.537 -27.881 1.00 59.91 105 ARG A C 1
ATOM 823 O O . ARG A 1 105 ? 26.246 7.871 -26.830 1.00 59.91 105 ARG A O 1
ATOM 830 N N . GLN A 1 106 ? 26.402 7.167 -28.955 1.00 50.75 106 GLN A N 1
ATOM 831 C CA . GLN A 1 106 ? 27.857 6.991 -28.972 1.00 50.75 106 GLN A CA 1
ATOM 832 C C . GLN A 1 106 ? 28.631 8.319 -29.126 1.00 50.75 106 GLN A C 1
ATOM 834 O O . GLN A 1 106 ? 29.855 8.314 -29.069 1.00 50.75 106 GLN A O 1
ATOM 839 N N . SER A 1 107 ? 27.931 9.452 -29.294 1.00 49.62 107 SER A N 1
ATOM 840 C CA . SER A 1 107 ? 28.524 10.754 -29.643 1.00 49.62 107 SER A CA 1
ATOM 841 C C . SER A 1 107 ? 28.029 11.970 -28.842 1.00 49.62 107 SER A C 1
ATOM 843 O O . SER A 1 107 ? 28.549 13.058 -29.063 1.00 49.62 107 SER A O 1
ATOM 845 N N . ASP A 1 108 ? 27.065 11.830 -27.922 1.00 55.31 108 ASP A N 1
ATOM 846 C CA . ASP A 1 108 ? 26.577 12.955 -27.104 1.00 55.31 108 ASP A CA 1
ATOM 847 C C . ASP A 1 108 ? 26.973 12.751 -25.641 1.00 55.31 108 ASP A C 1
ATOM 849 O O . ASP A 1 108 ? 26.434 11.896 -24.939 1.00 55.31 108 ASP A O 1
ATOM 853 N N . SER A 1 109 ? 27.902 13.580 -25.176 1.00 56.84 109 SER A N 1
ATOM 854 C CA . SER A 1 109 ? 28.411 13.642 -23.801 1.00 56.84 109 SER A CA 1
ATOM 855 C C . SER A 1 109 ? 27.432 14.263 -22.791 1.00 56.84 109 SER A C 1
ATOM 857 O O . SER A 1 109 ? 27.835 14.631 -21.695 1.00 56.84 109 SER A O 1
ATOM 859 N N . SER A 1 110 ? 26.157 14.438 -23.149 1.00 61.44 110 SER A N 1
ATOM 860 C CA . SER A 1 110 ? 25.161 15.111 -22.305 1.00 61.44 110 SER A CA 1
ATOM 861 C C . SER A 1 110 ? 24.234 14.156 -21.546 1.00 61.44 110 SER A C 1
ATOM 863 O O . SER A 1 110 ? 23.516 14.607 -20.659 1.00 61.44 110 SER A O 1
ATOM 865 N N . ILE A 1 111 ? 24.236 12.849 -21.853 1.00 61.81 111 ILE A N 1
ATOM 866 C CA . ILE A 1 111 ? 23.290 11.879 -21.271 1.00 61.81 111 ILE A CA 1
ATOM 867 C C . ILE A 1 111 ? 24.044 10.828 -20.443 1.00 61.81 111 ILE A C 1
ATOM 869 O O . ILE A 1 111 ? 24.636 9.882 -20.973 1.00 61.81 111 ILE A O 1
ATOM 873 N N . HIS A 1 112 ? 23.982 10.960 -19.117 1.00 67.31 112 HIS A N 1
ATOM 874 C CA . HIS A 1 112 ? 24.674 10.098 -18.155 1.00 67.31 112 HIS A CA 1
ATOM 875 C C . HIS A 1 112 ? 23.717 9.555 -17.072 1.00 67.31 112 HIS A C 1
ATOM 877 O O . HIS A 1 112 ? 22.631 10.080 -16.866 1.00 67.31 112 HIS A O 1
ATOM 883 N N . GLY A 1 113 ? 24.104 8.477 -16.376 1.00 72.69 113 GLY A N 1
ATOM 884 C CA . GLY A 1 113 ? 23.348 7.946 -15.229 1.00 72.69 113 GLY A CA 1
ATOM 885 C C . GLY A 1 113 ? 21.965 7.355 -15.560 1.00 72.69 113 GLY A C 1
ATOM 886 O O . GLY A 1 113 ? 21.795 6.697 -16.591 1.00 72.69 113 GLY A O 1
ATOM 887 N N . LEU A 1 114 ? 20.988 7.560 -14.660 1.00 72.25 114 LEU A N 1
ATOM 888 C CA . LEU A 1 114 ? 19.614 7.038 -14.787 1.00 72.25 114 LEU A CA 1
ATOM 889 C C . LEU A 1 114 ? 18.843 7.646 -15.967 1.00 72.25 114 LEU A C 1
ATOM 891 O O . LEU A 1 114 ? 17.898 7.023 -16.454 1.00 72.25 114 LEU A O 1
ATOM 895 N N . ASP A 1 115 ? 19.256 8.810 -16.468 1.00 71.12 115 ASP A N 1
ATOM 896 C CA . ASP A 1 115 ? 18.566 9.492 -17.568 1.00 71.12 115 ASP A CA 1
ATOM 897 C C . ASP A 1 115 ? 18.610 8.695 -18.874 1.00 71.12 115 ASP A C 1
ATOM 899 O O . ASP A 1 115 ? 17.734 8.833 -19.729 1.00 71.12 115 ASP A O 1
ATOM 903 N N . LYS A 1 116 ? 19.557 7.753 -18.987 1.00 71.00 116 LYS A N 1
ATOM 904 C CA . LYS A 1 116 ? 19.630 6.781 -20.087 1.00 71.00 116 LYS A CA 1
ATOM 905 C C . LYS A 1 116 ? 18.415 5.859 -20.181 1.00 71.00 116 LYS A C 1
ATOM 907 O O . LYS A 1 116 ? 18.231 5.259 -21.234 1.00 71.00 116 LYS A O 1
ATOM 912 N N . PHE A 1 117 ? 17.625 5.735 -19.114 1.00 74.50 117 PHE A N 1
ATOM 913 C CA . PHE A 1 117 ? 16.426 4.892 -19.047 1.00 74.50 117 PHE A CA 1
ATOM 914 C C . PHE A 1 117 ? 15.122 5.705 -19.034 1.00 74.50 117 PHE A C 1
ATOM 916 O O . PHE A 1 117 ? 14.033 5.132 -18.923 1.00 74.50 117 PHE A O 1
ATOM 923 N N . SER A 1 118 ? 15.217 7.034 -19.137 1.00 73.25 118 SER A N 1
ATOM 924 C CA . SER A 1 118 ? 14.059 7.922 -19.112 1.00 73.25 118 SER A CA 1
ATOM 925 C C . SER A 1 118 ? 13.272 7.857 -20.421 1.00 73.25 118 SER A C 1
ATOM 927 O O . SER A 1 118 ? 13.835 7.916 -21.514 1.00 73.25 118 SER A O 1
ATOM 929 N N . CYS A 1 119 ? 11.940 7.809 -20.312 1.00 69.31 119 CYS A N 1
ATOM 930 C CA . CYS A 1 119 ? 11.034 7.876 -21.463 1.00 69.31 119 CYS A CA 1
ATOM 931 C C . CYS A 1 119 ? 11.149 9.213 -22.221 1.00 69.31 119 CYS A C 1
ATOM 933 O O . CYS A 1 119 ? 10.832 9.276 -23.406 1.00 69.31 119 CYS A O 1
ATOM 935 N N . LEU A 1 120 ? 11.630 10.272 -21.557 1.00 70.38 120 LEU A N 1
ATOM 936 C CA . LEU A 1 120 ? 11.826 11.597 -22.155 1.00 70.38 120 LEU A CA 1
ATOM 937 C C . LEU A 1 120 ? 12.978 11.633 -23.169 1.00 70.38 120 LEU A C 1
ATOM 939 O O . LEU A 1 120 ? 13.056 12.558 -23.968 1.00 70.38 120 LEU A O 1
ATOM 943 N N . ASN A 1 121 ? 13.855 10.625 -23.159 1.00 68.44 121 ASN A N 1
ATOM 944 C CA . ASN A 1 121 ? 14.982 10.524 -24.085 1.00 68.44 121 ASN A CA 1
ATOM 945 C C . ASN A 1 121 ? 14.626 9.783 -25.395 1.00 68.44 121 ASN A C 1
ATOM 947 O O . ASN A 1 121 ? 15.493 9.498 -26.223 1.00 68.44 121 ASN A O 1
ATOM 951 N N . ILE A 1 122 ? 13.354 9.421 -25.594 1.00 69.25 122 ILE A N 1
ATOM 952 C CA . ILE A 1 122 ? 12.889 8.776 -26.826 1.00 69.25 122 ILE A CA 1
ATOM 953 C C . ILE A 1 122 ? 12.692 9.863 -27.894 1.00 69.25 122 ILE A C 1
ATOM 955 O O . ILE A 1 122 ? 11.754 10.650 -27.826 1.00 69.25 122 ILE A O 1
ATOM 959 N N . LEU A 1 123 ? 13.594 9.904 -28.879 1.00 62.69 123 LEU A N 1
ATOM 960 C CA . LEU A 1 123 ? 13.555 10.846 -30.004 1.00 62.69 123 LEU A CA 1
ATOM 961 C C . LEU A 1 123 ? 12.324 10.606 -30.907 1.00 62.69 123 LEU A C 1
ATOM 963 O O . LEU A 1 123 ? 11.890 9.461 -31.058 1.00 62.69 123 LEU A O 1
ATOM 967 N N . GLU A 1 124 ? 11.823 11.655 -31.575 1.00 58.75 124 GLU A N 1
ATOM 968 C CA . GLU A 1 124 ? 10.644 11.619 -32.470 1.00 58.75 124 GLU A CA 1
ATOM 969 C C . GLU A 1 124 ? 10.678 10.494 -33.521 1.00 58.75 124 GLU A C 1
ATOM 971 O O . GLU A 1 124 ? 9.631 9.976 -33.893 1.00 58.75 124 GLU A O 1
ATOM 976 N N . GLY A 1 125 ? 11.863 10.043 -33.946 1.00 60.34 125 GLY A N 1
ATOM 977 C CA . GLY A 1 125 ? 12.022 8.947 -34.911 1.00 60.34 125 GLY A CA 1
ATOM 978 C C . GLY A 1 125 ? 11.758 7.530 -34.376 1.00 60.34 125 GLY A C 1
ATOM 979 O O . GLY A 1 125 ? 11.765 6.589 -35.164 1.00 60.34 125 GLY A O 1
ATOM 980 N N . ASN A 1 126 ? 11.541 7.340 -33.067 1.00 66.62 126 ASN A N 1
ATOM 981 C CA . ASN A 1 126 ? 11.367 6.015 -32.446 1.00 66.62 126 ASN A CA 1
ATOM 982 C C . ASN A 1 126 ? 10.040 5.883 -31.670 1.00 66.62 126 ASN A C 1
ATOM 984 O O . ASN A 1 126 ? 9.964 5.228 -30.625 1.00 66.62 126 ASN A O 1
ATOM 988 N N . THR A 1 127 ? 8.971 6.483 -32.206 1.00 72.38 127 THR A N 1
ATOM 989 C CA . THR A 1 127 ? 7.609 6.515 -31.631 1.00 72.38 127 THR A CA 1
ATOM 990 C C . THR A 1 127 ? 7.045 5.126 -31.310 1.00 72.38 127 THR A C 1
ATOM 992 O O . THR A 1 127 ? 6.225 4.986 -30.405 1.00 72.38 127 THR A O 1
ATOM 995 N N . GLY A 1 128 ? 7.515 4.071 -31.988 1.00 73.50 128 GLY A N 1
ATOM 996 C CA . GLY A 1 128 ? 7.123 2.683 -31.711 1.00 73.50 128 GLY A CA 1
ATOM 997 C C . GLY A 1 128 ? 7.354 2.246 -30.257 1.00 73.50 128 GLY A C 1
ATOM 998 O O . GLY A 1 128 ? 6.597 1.435 -29.735 1.00 73.50 128 GLY A O 1
ATOM 999 N N . ARG A 1 129 ? 8.335 2.836 -29.559 1.00 78.44 129 ARG A N 1
ATOM 1000 C CA . ARG A 1 129 ? 8.620 2.538 -28.142 1.00 78.44 129 ARG A CA 1
ATOM 1001 C C . ARG A 1 129 ? 7.557 3.091 -27.185 1.00 78.44 129 ARG A C 1
ATOM 1003 O O . ARG A 1 129 ? 7.334 2.510 -26.126 1.00 78.44 129 ARG A O 1
ATOM 1010 N N . LEU A 1 130 ? 6.873 4.176 -27.558 1.00 81.31 130 LEU A N 1
ATOM 1011 C CA . LEU A 1 130 ? 5.809 4.781 -26.745 1.00 81.31 130 LEU A CA 1
ATOM 1012 C C . LEU A 1 130 ? 4.559 3.897 -26.691 1.00 81.31 130 LEU A C 1
ATOM 1014 O O . LEU A 1 130 ? 3.900 3.831 -25.656 1.00 81.31 130 LEU A O 1
ATOM 1018 N N . TRP A 1 131 ? 4.276 3.153 -27.763 1.00 85.06 131 TRP A N 1
ATOM 1019 C CA . TRP A 1 131 ? 3.204 2.157 -27.763 1.00 85.06 131 TRP A CA 1
ATOM 1020 C C . TRP A 1 131 ? 3.458 1.047 -26.745 1.00 85.06 131 TRP A C 1
ATOM 1022 O O . TRP A 1 131 ? 2.523 0.611 -26.079 1.00 85.06 131 TRP A O 1
ATOM 1032 N N . THR A 1 132 ? 4.716 0.644 -26.548 1.00 85.19 132 THR A N 1
ATOM 1033 C CA . THR A 1 132 ? 5.065 -0.327 -25.505 1.00 85.19 132 THR A CA 1
ATOM 1034 C C . THR A 1 132 ? 4.786 0.218 -24.108 1.00 85.19 132 THR A C 1
ATOM 1036 O O . THR A 1 132 ? 4.234 -0.506 -23.282 1.00 85.19 132 THR A O 1
ATOM 1039 N N . HIS A 1 133 ? 5.092 1.494 -23.848 1.00 86.81 133 HIS A N 1
ATOM 1040 C CA . HIS A 1 133 ? 4.737 2.148 -22.581 1.00 86.81 133 HIS A CA 1
ATOM 1041 C C . HIS A 1 133 ? 3.226 2.219 -22.381 1.00 86.81 133 HIS A C 1
ATOM 1043 O O . HIS A 1 133 ? 2.745 1.921 -21.293 1.00 86.81 133 HIS A O 1
ATOM 1049 N N . LEU A 1 134 ? 2.469 2.539 -23.433 1.00 89.50 134 LEU A N 1
ATOM 1050 C CA . LEU A 1 134 ? 1.009 2.566 -23.382 1.00 89.50 134 LEU A CA 1
ATOM 1051 C C . LEU A 1 134 ? 0.421 1.177 -23.080 1.00 89.50 134 LEU A C 1
ATOM 1053 O O . LEU A 1 134 ? -0.442 1.032 -22.221 1.00 89.50 134 LEU A O 1
ATOM 1057 N N . ILE A 1 135 ? 0.909 0.129 -23.745 1.00 90.62 135 ILE A N 1
ATOM 1058 C CA . ILE A 1 135 ? 0.474 -1.250 -23.478 1.00 90.62 135 ILE A CA 1
ATOM 1059 C C . ILE A 1 135 ? 0.848 -1.659 -22.047 1.00 90.62 135 ILE A C 1
ATOM 1061 O O . ILE A 1 135 ? 0.035 -2.262 -21.344 1.00 90.62 135 ILE A O 1
ATOM 1065 N N . ALA A 1 136 ? 2.049 -1.296 -21.589 1.00 88.75 136 ALA A N 1
ATOM 1066 C CA . ALA A 1 136 ? 2.513 -1.581 -20.237 1.00 88.75 136 ALA A CA 1
ATOM 1067 C C . ALA A 1 136 ? 1.649 -0.892 -19.168 1.00 88.75 136 ALA A C 1
ATOM 1069 O O . ALA A 1 136 ? 1.325 -1.522 -18.159 1.00 88.75 136 ALA A O 1
ATOM 1070 N N . THR A 1 137 ? 1.221 0.357 -19.383 1.00 91.00 137 THR A N 1
ATOM 1071 C CA . THR A 1 137 ? 0.330 1.052 -18.442 1.00 91.00 137 THR A CA 1
ATOM 1072 C C . THR A 1 137 ? -1.054 0.418 -18.408 1.00 91.00 137 THR A C 1
ATOM 1074 O O . THR A 1 137 ? -1.539 0.128 -17.317 1.00 91.00 137 THR A O 1
ATOM 1077 N N . TYR 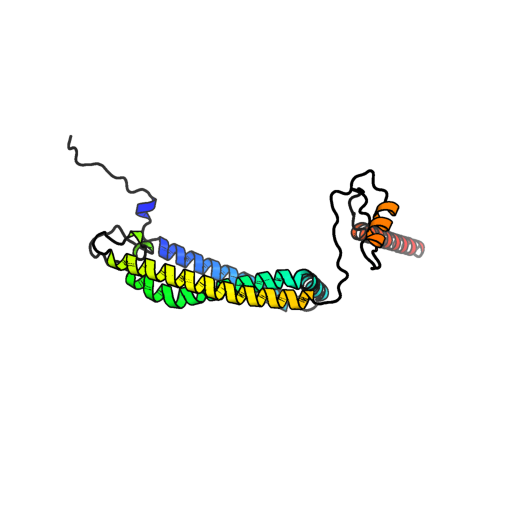A 1 138 ? -1.658 0.094 -19.557 1.00 94.25 138 TYR A N 1
ATOM 1078 C CA . TYR A 1 138 ? -2.938 -0.628 -19.589 1.00 94.25 138 TYR A CA 1
ATOM 1079 C C . TYR A 1 138 ? -2.859 -1.985 -18.882 1.00 94.25 138 TYR A C 1
ATOM 1081 O O . TYR A 1 138 ? -3.745 -2.326 -18.093 1.00 94.25 138 TYR A O 1
ATOM 1089 N N . TRP A 1 139 ? -1.783 -2.739 -19.117 1.00 93.25 139 TRP A N 1
ATOM 1090 C CA . TRP A 1 139 ? -1.537 -4.004 -18.430 1.00 93.25 139 TRP A CA 1
ATOM 1091 C C . TRP A 1 139 ? -1.408 -3.814 -16.914 1.00 93.25 139 TRP A C 1
ATOM 1093 O O . TRP A 1 139 ? -2.070 -4.517 -16.148 1.00 93.25 139 TRP A O 1
ATOM 1103 N N . PHE A 1 140 ? -0.600 -2.846 -16.470 1.00 93.62 140 PHE A N 1
ATOM 1104 C CA . PHE A 1 140 ? -0.412 -2.540 -15.051 1.00 93.62 140 PHE A CA 1
ATOM 1105 C C . PHE A 1 140 ? -1.722 -2.116 -14.380 1.00 93.62 140 PHE A C 1
ATOM 1107 O O . PHE A 1 140 ? -2.060 -2.639 -13.319 1.00 93.62 140 PHE A O 1
ATOM 1114 N N . THR A 1 141 ? -2.496 -1.227 -15.007 1.00 94.94 141 THR A N 1
ATOM 1115 C CA . THR A 1 141 ? -3.800 -0.791 -14.494 1.00 94.94 141 THR A CA 1
ATOM 1116 C C . THR A 1 141 ? -4.780 -1.961 -14.413 1.00 94.94 141 THR A C 1
ATOM 1118 O O . THR A 1 141 ? -5.445 -2.130 -13.391 1.00 94.94 141 THR A O 1
ATOM 1121 N N . GLY A 1 142 ? -4.833 -2.822 -15.434 1.00 95.12 142 GLY A N 1
ATOM 1122 C CA . GLY A 1 142 ? -5.652 -4.035 -15.408 1.00 95.12 142 GLY A CA 1
ATOM 1123 C C . GLY A 1 142 ? -5.265 -4.971 -14.259 1.00 95.12 142 GLY A C 1
ATOM 1124 O O . GLY A 1 142 ? -6.127 -5.395 -13.483 1.00 95.12 142 GLY A O 1
ATOM 1125 N N . LEU A 1 143 ? -3.966 -5.236 -14.094 1.00 93.75 143 LEU A N 1
ATOM 1126 C CA . LEU A 1 143 ? -3.429 -6.055 -13.007 1.00 93.75 143 LEU A CA 1
ATOM 1127 C C . LEU A 1 143 ? -3.750 -5.456 -11.629 1.00 93.75 143 LEU A C 1
ATOM 1129 O O . LEU A 1 143 ? -4.217 -6.178 -10.744 1.00 93.75 143 LEU A O 1
ATOM 1133 N N . PHE A 1 144 ? -3.558 -4.145 -11.461 1.00 94.38 144 PHE A N 1
ATOM 1134 C CA . PHE A 1 144 ? -3.902 -3.404 -10.248 1.00 94.38 144 PHE A CA 1
ATOM 1135 C C . PHE A 1 144 ? -5.385 -3.574 -9.908 1.00 94.38 144 PHE A C 1
ATOM 1137 O O . PHE A 1 144 ? -5.719 -3.989 -8.799 1.00 94.38 144 PHE A O 1
ATOM 1144 N N . CYS A 1 145 ? -6.282 -3.331 -10.867 1.00 95.81 145 CYS A N 1
ATOM 1145 C CA . CYS A 1 145 ? -7.722 -3.449 -10.652 1.00 95.81 145 CYS A CA 1
ATOM 1146 C C . CYS A 1 145 ? -8.154 -4.883 -10.312 1.00 95.81 145 CYS A C 1
ATOM 1148 O O . CYS A 1 145 ? -9.075 -5.069 -9.517 1.00 95.81 145 CYS A O 1
ATOM 1150 N N . LEU A 1 146 ? -7.528 -5.906 -10.902 1.00 94.88 146 LEU A N 1
ATOM 1151 C CA . LEU A 1 146 ? -7.838 -7.308 -10.602 1.00 94.88 146 LEU A CA 1
ATOM 1152 C C . LEU A 1 146 ? -7.358 -7.713 -9.205 1.00 94.88 146 LEU A C 1
ATOM 1154 O O . LEU A 1 146 ? -8.119 -8.313 -8.444 1.00 94.88 146 LEU A O 1
ATOM 1158 N N . LEU A 1 147 ? -6.114 -7.379 -8.854 1.00 94.06 147 LEU A N 1
ATOM 1159 C CA . LEU A 1 147 ? -5.544 -7.705 -7.546 1.00 94.06 147 LEU A CA 1
ATOM 1160 C C . LEU A 1 147 ? -6.221 -6.921 -6.422 1.00 94.06 147 LEU A C 1
ATOM 1162 O O . LEU A 1 147 ? -6.549 -7.507 -5.392 1.00 94.06 147 LEU A O 1
ATOM 1166 N N . SER A 1 148 ? -6.494 -5.634 -6.642 1.00 93.25 148 SER A N 1
ATOM 1167 C CA . SER A 1 148 ? -7.208 -4.790 -5.684 1.00 93.25 148 SER A CA 1
ATOM 1168 C C . SER A 1 148 ? -8.618 -5.315 -5.430 1.00 93.25 148 SER A C 1
ATOM 1170 O O . SER A 1 148 ? -8.994 -5.478 -4.274 1.00 93.25 148 SER A O 1
ATOM 1172 N N . ARG A 1 149 ? -9.369 -5.687 -6.480 1.00 94.69 149 ARG A N 1
ATOM 1173 C CA . ARG A 1 149 ? -10.705 -6.280 -6.306 1.00 94.69 149 ARG A CA 1
ATOM 1174 C C . ARG A 1 149 ? -10.674 -7.580 -5.508 1.00 94.69 149 ARG A C 1
ATOM 1176 O O . ARG A 1 149 ? -11.518 -7.762 -4.639 1.00 94.69 149 ARG A O 1
ATOM 1183 N N . ARG A 1 150 ? -9.709 -8.465 -5.777 1.00 93.44 150 ARG A N 1
ATOM 1184 C CA . ARG A 1 150 ? -9.566 -9.730 -5.037 1.00 93.44 150 ARG A CA 1
ATOM 1185 C C . ARG A 1 150 ? -9.225 -9.503 -3.566 1.00 93.44 150 ARG A C 1
ATOM 1187 O O . ARG A 1 150 ? -9.851 -10.110 -2.706 1.00 93.44 150 ARG A O 1
ATOM 1194 N N . GLU A 1 151 ? -8.258 -8.636 -3.270 1.00 90.50 151 GLU A N 1
ATOM 1195 C CA . GLU A 1 151 ? -7.860 -8.389 -1.879 1.00 90.50 151 GLU A CA 1
ATOM 1196 C C . GLU A 1 151 ? -8.958 -7.639 -1.112 1.00 90.50 151 GLU A C 1
ATOM 1198 O O . GLU A 1 151 ? -9.220 -7.964 0.043 1.00 90.50 151 GLU A O 1
ATOM 1203 N N . LEU A 1 152 ? -9.655 -6.698 -1.762 1.00 90.88 152 LEU A N 1
ATOM 1204 C CA . LEU A 1 152 ? -10.780 -5.989 -1.156 1.00 90.88 152 LEU A CA 1
ATOM 1205 C C . LEU A 1 152 ? -11.952 -6.931 -0.862 1.00 90.88 152 LEU A C 1
ATOM 1207 O O . LEU A 1 152 ? -12.515 -6.850 0.223 1.00 90.88 152 LEU A O 1
ATOM 1211 N N . ALA A 1 153 ? -12.291 -7.842 -1.781 1.00 92.19 153 ALA A N 1
ATOM 1212 C CA . ALA A 1 153 ? -13.327 -8.848 -1.543 1.00 92.19 153 ALA A CA 1
ATOM 1213 C C . ALA A 1 153 ? -12.974 -9.739 -0.341 1.00 92.19 153 ALA A C 1
ATOM 1215 O O . ALA A 1 153 ? -13.774 -9.870 0.578 1.00 92.19 153 ALA A O 1
ATOM 1216 N N . ASN A 1 154 ? -11.735 -10.240 -0.284 1.00 88.31 154 ASN A N 1
ATOM 1217 C CA . ASN A 1 154 ? -11.260 -11.026 0.857 1.00 88.31 154 ASN A CA 1
ATOM 1218 C C . ASN A 1 154 ? -11.331 -10.236 2.175 1.00 88.31 154 ASN A C 1
ATOM 1220 O O . ASN A 1 154 ? -11.707 -10.783 3.208 1.00 88.31 154 ASN A O 1
ATOM 1224 N N . PHE A 1 155 ? -10.965 -8.951 2.160 1.00 87.62 155 PHE A N 1
ATOM 1225 C CA . PHE A 1 155 ? -11.042 -8.099 3.347 1.00 87.62 155 PHE A CA 1
ATOM 1226 C C . PHE A 1 155 ? -12.489 -7.867 3.802 1.00 87.62 155 PHE A C 1
ATOM 1228 O O . PHE A 1 155 ? -12.773 -7.916 4.999 1.00 87.62 155 PHE A O 1
ATOM 1235 N N . VAL A 1 156 ? -13.405 -7.646 2.858 1.00 89.38 156 VAL A N 1
ATOM 1236 C CA . VAL A 1 156 ? -14.840 -7.492 3.130 1.00 89.38 156 VAL A CA 1
ATOM 1237 C C . VAL A 1 156 ? -15.418 -8.772 3.735 1.00 89.38 156 VAL A C 1
ATOM 1239 O O . VAL A 1 156 ? -16.129 -8.687 4.735 1.00 89.38 156 VAL A O 1
ATOM 1242 N N . ASP A 1 157 ? -15.046 -9.946 3.225 1.00 89.06 157 ASP A N 1
ATOM 1243 C CA . ASP A 1 157 ? -15.468 -11.233 3.791 1.00 89.06 157 ASP A CA 1
ATOM 1244 C C . ASP A 1 157 ? -14.965 -11.417 5.230 1.00 89.06 157 ASP A C 1
ATOM 1246 O O . ASP A 1 157 ? -15.738 -11.780 6.119 1.00 89.06 157 ASP A O 1
ATOM 1250 N N . ILE A 1 158 ? -13.692 -11.098 5.496 1.00 85.06 158 ILE A N 1
ATOM 1251 C CA . ILE A 1 158 ? -13.119 -11.142 6.853 1.00 85.06 158 ILE A CA 1
ATOM 1252 C C . ILE A 1 158 ? -13.874 -10.188 7.788 1.00 85.06 158 ILE A C 1
ATOM 1254 O O . ILE A 1 158 ? -14.197 -10.553 8.921 1.00 85.06 158 ILE A O 1
ATOM 1258 N N . ARG A 1 159 ? -14.197 -8.980 7.314 1.00 83.94 159 ARG A N 1
ATOM 1259 C CA . ARG A 1 159 ? -14.969 -7.994 8.077 1.00 83.94 159 ARG A CA 1
ATOM 1260 C C . ARG A 1 159 ? -16.380 -8.488 8.383 1.00 83.94 159 ARG A C 1
ATOM 1262 O O . ARG A 1 159 ? -16.817 -8.351 9.521 1.00 83.94 159 ARG A O 1
ATOM 1269 N N . HIS A 1 160 ? -17.076 -9.072 7.412 1.00 84.69 160 HIS A N 1
ATOM 1270 C CA . HIS A 1 160 ? -18.414 -9.622 7.630 1.00 84.69 160 HIS A CA 1
ATOM 1271 C C . HIS A 1 160 ? -18.407 -10.801 8.605 1.00 84.69 160 HIS A C 1
ATOM 1273 O O . HIS A 1 160 ? -19.290 -10.887 9.456 1.00 84.69 160 HIS A O 1
ATOM 1279 N N . MET A 1 161 ? -17.395 -11.670 8.538 1.00 82.19 161 MET A N 1
ATOM 1280 C CA . MET A 1 161 ? -17.219 -12.749 9.514 1.00 82.19 161 MET A CA 1
ATOM 1281 C C . MET A 1 161 ? -17.006 -12.195 10.926 1.00 82.19 161 MET A C 1
ATOM 1283 O O . MET A 1 161 ? -17.602 -12.699 11.875 1.00 82.19 161 MET A O 1
ATOM 1287 N N . HIS A 1 162 ? -16.223 -11.124 11.069 1.00 74.44 162 HIS A N 1
ATOM 1288 C CA . HIS A 1 162 ? -15.975 -10.489 12.365 1.00 74.44 162 HIS A CA 1
ATOM 1289 C C . HIS A 1 162 ? -17.211 -9.758 12.929 1.00 74.44 162 HIS A C 1
ATOM 1291 O O . HIS A 1 162 ? -17.449 -9.796 14.133 1.00 74.44 162 HIS A O 1
ATOM 1297 N N . ASP A 1 163 ? -18.032 -9.149 12.068 1.00 71.81 163 ASP A N 1
ATOM 1298 C CA . ASP A 1 163 ? -19.265 -8.430 12.441 1.00 71.81 163 ASP A CA 1
ATOM 1299 C C . ASP A 1 163 ? -20.470 -9.362 12.698 1.00 71.81 163 ASP A C 1
ATOM 1301 O O . ASP A 1 163 ? -21.493 -8.946 13.235 1.00 71.81 163 ASP A O 1
ATOM 1305 N N . SER A 1 164 ? -20.366 -10.649 12.344 1.00 62.06 164 SER A N 1
ATOM 1306 C CA . SER A 1 164 ? -21.442 -11.638 12.536 1.00 62.06 164 SER A CA 1
ATOM 1307 C C . SER A 1 164 ? -21.656 -12.067 13.998 1.00 62.06 164 SER A C 1
ATOM 1309 O O . SER A 1 164 ? -22.621 -12.771 14.309 1.00 62.06 164 SER A O 1
ATOM 1311 N N . GLY A 1 165 ? -20.785 -11.623 14.911 1.00 54.88 165 GLY A N 1
ATOM 1312 C CA . GLY A 1 165 ? -20.950 -11.815 16.347 1.00 54.88 165 GLY A CA 1
ATOM 1313 C C . GLY A 1 165 ? -22.143 -11.027 16.889 1.00 54.88 165 GLY A C 1
ATOM 1314 O O . GLY A 1 165 ? -22.400 -9.899 16.486 1.00 54.88 165 GLY A O 1
ATOM 1315 N N . THR A 1 166 ? -22.861 -11.621 17.840 1.00 53.25 166 THR A N 1
ATOM 1316 C CA . THR A 1 166 ? -24.014 -11.105 18.604 1.00 53.25 166 THR A CA 1
ATOM 1317 C C . THR A 1 166 ? -23.704 -9.855 19.449 1.00 53.25 166 THR A C 1
ATOM 1319 O O . THR A 1 166 ? -24.029 -9.795 20.635 1.00 53.25 166 THR A O 1
ATOM 1322 N N . ALA A 1 167 ? -23.027 -8.860 18.883 1.00 61.47 167 ALA A N 1
ATOM 1323 C CA . ALA A 1 167 ? -22.743 -7.598 19.531 1.00 61.47 167 ALA A CA 1
ATOM 1324 C C . ALA A 1 167 ? -24.007 -6.731 19.527 1.00 61.47 167 ALA A C 1
ATOM 1326 O O . ALA A 1 167 ? -24.675 -6.552 18.505 1.00 61.47 167 ALA A O 1
ATOM 1327 N N . SER A 1 168 ? -24.338 -6.185 20.694 1.00 64.50 168 SER A N 1
ATOM 1328 C CA . SER A 1 168 ? -25.380 -5.177 20.853 1.00 64.50 168 SER A CA 1
ATOM 1329 C C . SER A 1 168 ? -25.139 -4.040 19.858 1.00 64.50 168 SER A C 1
ATOM 1331 O O . SER A 1 168 ? -24.117 -3.361 19.924 1.00 64.50 168 SER A O 1
ATOM 1333 N N . ARG A 1 169 ? -26.063 -3.835 18.912 1.00 70.38 169 ARG A N 1
ATOM 1334 C CA . ARG A 1 169 ? -25.966 -2.735 17.946 1.00 70.38 169 ARG A CA 1
ATOM 1335 C C . ARG A 1 169 ? -26.277 -1.427 18.661 1.00 70.38 169 ARG A C 1
ATOM 1337 O O . ARG A 1 169 ? -27.419 -1.182 19.046 1.00 70.38 169 ARG A O 1
ATOM 1344 N N . PHE A 1 170 ? -25.257 -0.601 18.845 1.00 77.44 170 PHE A N 1
ATOM 1345 C CA . PHE A 1 170 ? -25.412 0.748 19.368 1.00 77.44 170 PHE A CA 1
ATOM 1346 C C . PHE A 1 170 ? -25.599 1.710 18.201 1.00 77.44 170 PHE A C 1
ATOM 1348 O O . PHE A 1 170 ? -24.764 1.773 17.301 1.00 77.44 170 PHE A O 1
ATOM 1355 N N . TYR A 1 171 ? -26.692 2.464 18.222 1.00 79.88 171 TYR A N 1
ATOM 1356 C CA . TYR A 1 171 ? -26.944 3.517 17.249 1.00 79.88 171 TYR A CA 1
ATOM 1357 C C . TYR A 1 171 ? -26.727 4.864 17.924 1.00 79.88 171 TYR A C 1
ATOM 1359 O O . TYR A 1 171 ? -27.321 5.146 18.966 1.00 79.88 171 TYR A O 1
ATOM 1367 N N . LEU A 1 172 ? -25.875 5.693 17.327 1.00 82.75 172 LEU A N 1
ATOM 1368 C CA . LEU A 1 172 ? -25.750 7.087 17.720 1.00 82.75 172 LEU A CA 1
ATOM 1369 C C . LEU A 1 172 ? -26.854 7.875 17.017 1.00 82.75 172 LEU A C 1
ATOM 1371 O O . LEU A 1 172 ? -26.840 8.017 15.797 1.00 82.75 172 LEU A O 1
ATOM 1375 N N . VAL A 1 173 ? -27.815 8.369 17.791 1.00 80.94 173 VAL A N 1
ATOM 1376 C CA . VAL A 1 173 ? -28.866 9.259 17.294 1.00 80.94 173 VAL A CA 1
ATOM 1377 C C . VAL A 1 173 ? -28.432 10.691 17.585 1.00 80.94 173 VAL A C 1
ATOM 1379 O O . VAL A 1 173 ? -28.328 11.082 18.748 1.00 80.94 173 VAL A O 1
ATOM 1382 N N . THR A 1 174 ? -28.131 11.450 16.535 1.00 82.69 174 THR A N 1
ATOM 1383 C CA . THR A 1 174 ? -27.754 12.868 16.622 1.00 82.69 174 THR A CA 1
ATOM 1384 C C . THR A 1 174 ? -28.965 13.779 16.402 1.00 82.69 174 THR A C 1
ATOM 1386 O O . THR A 1 174 ? -30.037 13.314 16.019 1.00 82.69 174 THR A O 1
ATOM 1389 N N . ASP A 1 175 ? -28.804 15.077 16.679 1.00 80.69 175 ASP A N 1
ATOM 1390 C CA . ASP A 1 175 ? -29.794 16.132 16.386 1.00 80.69 175 ASP A CA 1
ATOM 1391 C C . ASP A 1 175 ? -31.170 15.953 17.045 1.00 80.69 175 ASP A C 1
ATOM 1393 O O . ASP A 1 175 ? -32.218 16.291 16.490 1.00 80.69 175 ASP A O 1
ATOM 1397 N N . ILE A 1 176 ? -31.175 15.450 18.281 1.00 79.81 176 ILE A N 1
ATOM 1398 C CA . ILE A 1 176 ? -32.396 15.345 19.079 1.00 79.81 176 ILE A CA 1
ATOM 1399 C C . ILE A 1 176 ? -32.874 16.762 19.436 1.00 79.81 176 ILE A C 1
ATOM 1401 O O . ILE A 1 176 ? -32.129 17.528 20.051 1.00 79.81 176 ILE A O 1
ATOM 1405 N N . PRO A 1 177 ? -34.121 17.136 19.100 1.00 81.94 177 PRO A N 1
ATOM 1406 C CA . PRO A 1 177 ? -34.626 18.461 19.419 1.00 81.94 177 PRO A CA 1
ATOM 1407 C C . PRO A 1 177 ? -34.762 18.630 20.940 1.00 81.94 177 PRO A C 1
ATOM 1409 O O . PRO A 1 177 ? -35.429 17.832 21.591 1.00 81.94 177 PRO A O 1
ATOM 1412 N N . ASN A 1 178 ? -34.216 19.718 21.498 1.00 72.00 178 ASN A N 1
ATOM 1413 C CA . ASN A 1 178 ? -34.153 19.997 22.950 1.00 72.00 178 ASN A CA 1
ATOM 1414 C C . ASN A 1 178 ? -35.501 19.956 23.697 1.00 72.00 178 ASN A C 1
ATOM 1416 O O . ASN A 1 178 ? -35.537 19.844 24.917 1.00 72.00 178 ASN A O 1
ATOM 1420 N N . ARG A 1 179 ? -36.618 20.065 22.970 1.00 74.56 179 ARG A N 1
ATOM 1421 C CA . ARG A 1 179 ? -37.984 19.954 23.508 1.00 74.56 179 ARG A CA 1
ATOM 1422 C C . ARG A 1 179 ? -38.403 18.515 23.835 1.00 74.56 179 ARG A C 1
ATOM 1424 O O . ARG A 1 179 ? -39.440 18.317 24.459 1.00 74.56 179 ARG A O 1
ATOM 1431 N N . LEU A 1 180 ? -37.655 17.518 23.363 1.00 72.88 180 LEU A N 1
ATOM 1432 C CA . LEU A 1 180 ? -37.982 16.107 23.522 1.00 72.88 180 LEU A CA 1
ATOM 1433 C C . LEU A 1 180 ? -37.372 15.581 24.826 1.00 72.88 180 LEU A C 1
ATOM 1435 O O . LEU A 1 180 ? -36.164 15.378 24.929 1.00 72.88 180 LEU A O 1
ATOM 1439 N N . GLY A 1 181 ? -38.220 15.374 25.834 1.00 75.44 181 GLY A N 1
ATOM 1440 C CA . GLY A 1 181 ? -37.819 14.734 27.085 1.00 75.44 181 GLY A CA 1
ATOM 1441 C C . GLY A 1 181 ? -37.394 13.276 26.871 1.00 75.44 181 GLY A C 1
ATOM 1442 O O . GLY A 1 181 ? -37.868 12.606 25.950 1.00 75.44 181 GLY A O 1
ATOM 1443 N N . LYS A 1 182 ? -36.517 12.775 27.749 1.00 76.75 182 LYS A N 1
ATOM 1444 C CA . LYS A 1 182 ? -35.980 11.404 27.690 1.00 76.75 182 LYS A CA 1
ATOM 1445 C C . LYS A 1 182 ? -37.091 10.347 27.660 1.00 76.75 182 LYS A C 1
ATOM 1447 O O . LYS A 1 182 ? -37.053 9.453 26.819 1.00 76.75 182 LYS A O 1
ATOM 1452 N N . ASP A 1 183 ? -38.102 10.517 28.507 1.00 79.81 183 ASP A N 1
ATOM 1453 C CA . ASP A 1 183 ? -39.214 9.572 28.660 1.00 79.81 183 ASP A CA 1
ATOM 1454 C C . ASP A 1 183 ? -40.091 9.514 27.400 1.00 79.81 183 ASP A C 1
ATOM 1456 O O . ASP A 1 183 ? -40.544 8.449 26.981 1.00 79.81 183 ASP A O 1
ATOM 1460 N N . LEU A 1 184 ? -40.279 10.661 26.735 1.00 81.62 184 LEU A N 1
ATOM 1461 C CA . LEU A 1 184 ? -41.019 10.733 25.478 1.00 81.62 184 LEU A CA 1
ATOM 1462 C C . LEU A 1 184 ? -40.272 9.985 24.367 1.00 81.62 184 LEU A C 1
ATOM 1464 O O . LEU A 1 184 ? -40.889 9.259 23.588 1.00 81.62 184 LEU A O 1
ATOM 1468 N N . MET A 1 185 ? -38.946 10.126 24.313 1.00 81.00 185 MET A N 1
ATOM 1469 C CA . MET A 1 185 ? -38.123 9.433 23.327 1.00 81.00 185 MET A CA 1
ATOM 1470 C C . MET A 1 185 ? -38.102 7.921 23.562 1.00 81.00 185 MET A C 1
ATOM 1472 O O . MET A 1 185 ? -38.266 7.155 22.616 1.00 81.00 185 MET A O 1
ATOM 1476 N N . GLU A 1 186 ? -37.985 7.483 24.814 1.00 80.88 186 GLU A N 1
ATOM 1477 C CA . GLU A 1 186 ? -38.078 6.066 25.179 1.00 80.88 186 GLU A CA 1
ATOM 1478 C C . GLU A 1 186 ? -39.445 5.477 24.794 1.00 80.88 186 GLU A C 1
ATOM 1480 O O . GLU A 1 186 ? -39.509 4.420 24.164 1.00 80.88 186 GLU A O 1
ATOM 1485 N N . SER A 1 187 ? -40.534 6.221 25.033 1.00 83.44 187 SER A N 1
ATOM 1486 C CA . SER A 1 187 ? -41.880 5.824 24.598 1.00 83.44 187 SER A CA 1
ATOM 1487 C C . SER A 1 187 ? -42.007 5.722 23.072 1.00 83.44 187 SER A C 1
ATOM 1489 O O . SER A 1 187 ? -42.650 4.806 22.558 1.00 83.44 187 SER A O 1
ATOM 1491 N N . MET A 1 188 ? -41.362 6.631 22.332 1.00 83.62 188 MET A N 1
ATOM 1492 C CA . MET A 1 188 ? -41.357 6.637 20.872 1.00 83.62 188 MET A CA 1
ATOM 1493 C C . MET A 1 188 ? -40.631 5.399 20.342 1.00 83.62 188 MET A C 1
ATOM 1495 O O . MET A 1 188 ? -41.180 4.683 19.507 1.00 83.62 188 MET A O 1
ATOM 1499 N N . PHE A 1 189 ? -39.442 5.096 20.869 1.00 85.06 189 PHE A N 1
ATOM 1500 C CA . PHE A 1 189 ? -38.677 3.915 20.471 1.00 85.06 189 PHE A CA 1
ATOM 1501 C C . PHE A 1 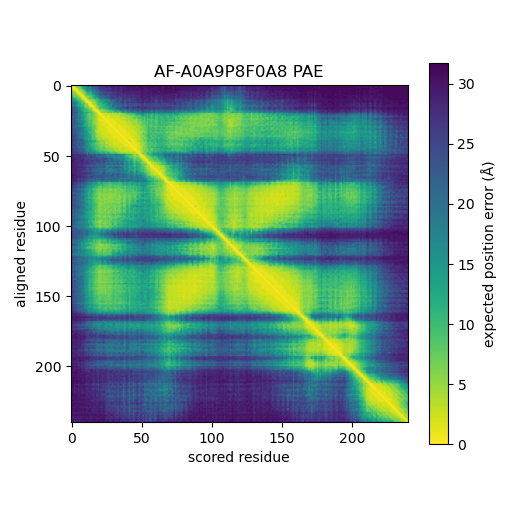189 ? -39.393 2.607 20.815 1.00 85.06 189 PHE A C 1
ATOM 1503 O O . PHE A 1 189 ? -39.408 1.709 19.977 1.00 85.06 189 PHE A O 1
ATOM 1510 N N . HIS A 1 190 ? -40.046 2.507 21.975 1.00 83.62 190 HIS A N 1
ATOM 1511 C CA . HIS A 1 190 ? -40.858 1.334 22.315 1.00 83.62 190 HIS A CA 1
ATOM 1512 C C . HIS A 1 190 ? -42.125 1.196 21.467 1.00 83.62 190 HIS A C 1
ATOM 1514 O O . HIS A 1 190 ? -42.556 0.079 21.190 1.00 83.62 190 HIS A O 1
ATOM 1520 N N . LYS A 1 191 ? -42.722 2.307 21.020 1.00 85.69 191 LYS A N 1
ATOM 1521 C CA . LYS A 1 191 ? -43.880 2.268 20.117 1.00 85.69 191 LYS A CA 1
ATOM 1522 C C . LYS A 1 191 ? -43.491 1.881 18.688 1.00 85.69 191 LYS A C 1
ATOM 1524 O O . LYS A 1 191 ? -44.270 1.216 18.011 1.00 85.69 191 LYS A O 1
ATOM 1529 N N . LEU A 1 192 ? -42.319 2.314 18.224 1.00 83.81 192 LEU A N 1
ATOM 1530 C CA . LEU A 1 192 ? -41.811 2.016 16.880 1.00 83.81 192 LEU A CA 1
ATOM 1531 C C . LEU A 1 192 ? -41.161 0.632 16.774 1.00 83.81 192 LEU A C 1
ATOM 1533 O O . LEU A 1 192 ? -41.243 0.009 15.718 1.00 83.81 192 LEU A O 1
ATOM 1537 N N . TYR A 1 193 ? -40.531 0.144 17.842 1.00 81.06 193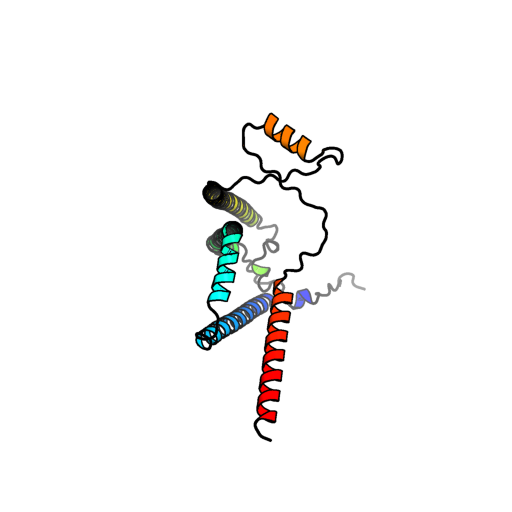 TYR A N 1
ATOM 1538 C CA . TYR A 1 193 ? -39.806 -1.121 17.844 1.00 81.06 193 TYR A CA 1
ATOM 1539 C C . TYR A 1 193 ? -40.249 -1.990 19.021 1.00 81.06 193 TYR A C 1
ATOM 1541 O O . TYR A 1 193 ? -40.117 -1.601 20.176 1.00 81.06 193 TYR A O 1
ATOM 1549 N N . ALA A 1 194 ? -40.677 -3.221 18.736 1.00 75.12 194 ALA A N 1
ATOM 1550 C CA . ALA A 1 194 ? -41.076 -4.210 19.745 1.00 75.12 194 ALA A CA 1
ATOM 1551 C C . ALA A 1 194 ? -39.903 -4.770 20.590 1.00 75.12 194 ALA A C 1
ATOM 1553 O O . ALA A 1 194 ? -40.071 -5.743 21.320 1.00 75.12 194 ALA A O 1
ATOM 1554 N N . CYS A 1 195 ? -38.705 -4.189 20.477 1.00 66.62 195 CYS A N 1
ATOM 1555 C CA . CYS A 1 195 ? -37.493 -4.653 21.148 1.00 66.62 195 CYS A CA 1
ATOM 1556 C C . CYS A 1 195 ? -37.182 -3.848 22.415 1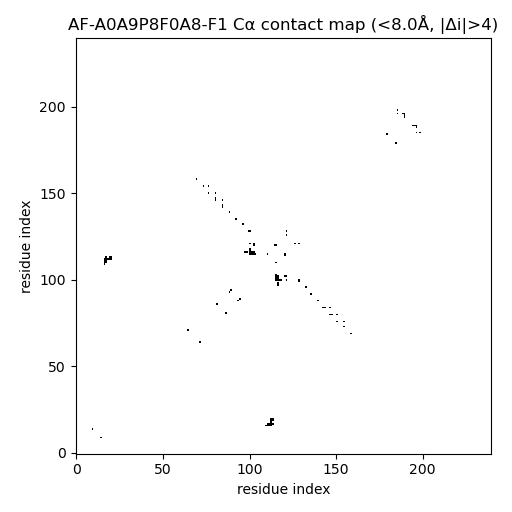.00 66.62 195 CYS A C 1
ATOM 1558 O O . CYS A 1 195 ? -37.557 -2.684 22.564 1.00 66.62 195 CYS A O 1
ATOM 1560 N N . GLN A 1 196 ? -36.418 -4.470 23.313 1.00 69.50 196 GLN A N 1
ATOM 1561 C CA . GLN A 1 196 ? -35.908 -3.839 24.526 1.00 69.50 196 GLN A CA 1
ATOM 1562 C C . GLN A 1 196 ? -34.813 -2.819 24.166 1.00 69.50 196 GLN A C 1
ATOM 1564 O O . GLN A 1 196 ? -33.644 -3.164 24.002 1.00 69.50 196 GLN A O 1
ATOM 1569 N N . VAL A 1 197 ? -35.201 -1.554 24.002 1.00 69.75 197 VAL A N 1
ATOM 1570 C CA . VAL A 1 197 ? -34.282 -0.441 23.732 1.00 69.75 197 VAL A CA 1
ATOM 1571 C C . VAL A 1 197 ? -33.781 0.126 25.058 1.00 69.75 197 VAL A C 1
ATOM 1573 O O . VAL A 1 197 ? -34.577 0.502 25.911 1.00 69.75 197 VAL A O 1
ATOM 1576 N N . ARG A 1 198 ? -32.459 0.207 25.243 1.00 73.75 198 ARG A N 1
ATOM 1577 C CA . ARG A 1 198 ? -31.847 0.895 26.389 1.00 73.75 198 ARG A CA 1
ATOM 1578 C C . ARG A 1 198 ? -31.275 2.229 25.923 1.00 73.75 198 ARG A C 1
ATOM 1580 O O . ARG A 1 198 ? -30.320 2.250 25.149 1.00 73.75 198 ARG A O 1
ATOM 1587 N N . LEU A 1 199 ? -31.848 3.335 26.397 1.00 75.00 199 LEU A N 1
ATOM 1588 C CA . LEU A 1 199 ? -31.405 4.675 26.016 1.00 75.00 199 LEU A CA 1
ATOM 1589 C C . LEU A 1 199 ? -30.269 5.166 26.927 1.00 75.00 199 LEU A C 1
A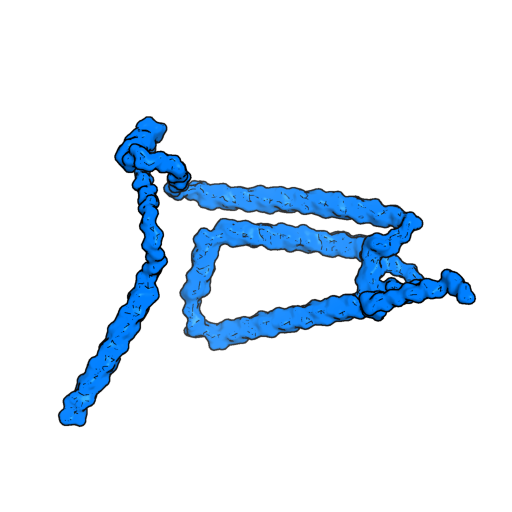TOM 1591 O O . LEU A 1 199 ? -30.442 5.319 28.139 1.00 75.00 199 LEU A O 1
ATOM 1595 N N . HIS A 1 200 ? -29.119 5.475 26.331 1.00 77.69 200 HIS A N 1
ATOM 1596 C CA . HIS A 1 200 ? -28.005 6.134 27.009 1.00 77.69 200 HIS A CA 1
ATOM 1597 C C . HIS A 1 200 ? -27.921 7.591 26.550 1.00 77.69 200 HIS A C 1
ATOM 1599 O O . HIS A 1 200 ? -27.745 7.867 25.368 1.00 77.69 200 HIS A O 1
ATOM 1605 N N . THR A 1 201 ? -28.074 8.530 27.484 1.00 72.69 201 THR A N 1
ATOM 1606 C CA . THR A 1 201 ? -27.978 9.966 27.197 1.00 72.69 201 THR A CA 1
ATOM 1607 C C . THR A 1 201 ? -26.558 10.442 27.469 1.00 72.69 201 THR A C 1
ATOM 1609 O O . THR A 1 201 ? -26.081 10.352 28.602 1.00 72.69 201 THR A O 1
ATOM 1612 N N . THR A 1 202 ? -25.892 10.979 26.452 1.00 66.50 202 THR A N 1
ATOM 1613 C CA . THR A 1 202 ? -24.603 11.655 26.613 1.00 66.50 202 THR A CA 1
ATOM 1614 C C . THR A 1 202 ? -24.856 13.016 27.261 1.00 66.50 202 THR A C 1
ATOM 1616 O O . THR A 1 202 ? -25.519 13.867 26.673 1.00 66.50 202 THR A O 1
ATOM 1619 N N . ARG A 1 203 ? -24.390 13.227 28.498 1.00 65.19 203 ARG A N 1
ATOM 1620 C CA . ARG A 1 203 ? -24.405 14.564 29.115 1.00 65.19 203 ARG A CA 1
ATOM 1621 C C . ARG A 1 203 ? -23.345 15.440 28.447 1.00 65.19 203 ARG A C 1
ATOM 1623 O O . ARG A 1 203 ? -22.235 14.966 28.223 1.00 65.19 203 ARG A O 1
ATOM 1630 N N . ASP A 1 204 ? -23.654 16.720 28.233 1.00 60.25 204 ASP A N 1
ATOM 1631 C CA . ASP A 1 204 ? -22.684 17.772 27.874 1.00 60.25 204 ASP A CA 1
ATOM 1632 C C . ASP A 1 204 ? -21.810 18.146 29.084 1.00 60.25 204 ASP A C 1
ATOM 1634 O O . ASP A 1 204 ? -21.674 19.297 29.491 1.00 60.25 204 ASP A O 1
ATOM 1638 N N . ASN A 1 205 ? -21.244 17.136 29.736 1.00 55.22 205 ASN A N 1
ATOM 1639 C CA . ASN A 1 205 ? -20.246 17.351 30.757 1.00 55.22 205 ASN A CA 1
ATOM 1640 C C . ASN A 1 205 ? -18.903 17.287 30.038 1.00 55.22 205 ASN A C 1
ATOM 1642 O O . ASN A 1 205 ? -18.263 16.239 29.997 1.00 55.22 205 ASN A O 1
ATOM 1646 N N . LYS A 1 206 ? -18.442 18.432 29.521 1.00 55.50 206 LYS A N 1
ATOM 1647 C CA . LYS A 1 206 ? -17.026 18.673 29.176 1.00 55.50 206 LYS A CA 1
ATOM 1648 C C . LYS A 1 206 ? -16.134 18.673 30.425 1.00 55.50 206 LYS A C 1
ATOM 1650 O O . LYS A 1 206 ? -15.183 19.441 30.526 1.00 55.50 206 LYS A O 1
ATOM 1655 N N . THR A 1 207 ? -16.452 17.859 31.424 1.00 55.66 207 THR A N 1
ATOM 1656 C CA . THR A 1 207 ? -15.502 17.562 32.480 1.00 55.66 207 THR A CA 1
ATOM 1657 C C . THR A 1 207 ? -14.401 16.755 31.810 1.00 55.66 207 THR A C 1
ATOM 1659 O O . THR A 1 207 ? -14.720 15.697 31.259 1.00 55.66 207 THR A O 1
ATOM 1662 N N . PRO A 1 208 ? -13.145 17.236 31.783 1.00 52.12 208 PRO A N 1
ATOM 1663 C CA . PRO A 1 208 ? -12.055 16.434 31.260 1.00 52.12 208 PRO A CA 1
ATOM 1664 C C . PRO A 1 208 ? -12.113 15.095 31.988 1.00 52.12 208 PRO A C 1
ATOM 1666 O O . PRO A 1 208 ? -12.136 15.060 33.220 1.00 52.12 208 PRO A O 1
ATOM 1669 N N . PHE A 1 209 ? -12.228 14.003 31.231 1.00 58.41 209 PHE A N 1
ATOM 1670 C CA . PHE A 1 209 ? -12.048 12.670 31.779 1.00 58.41 209 PHE A CA 1
ATOM 1671 C C . PHE A 1 209 ? -10.573 12.572 32.156 1.00 58.41 209 PHE A C 1
ATOM 1673 O O . PHE A 1 209 ? -9.716 12.170 31.373 1.00 58.41 209 PHE A O 1
ATOM 1680 N N . VAL A 1 210 ? -10.267 13.080 33.340 1.00 58.16 210 VAL A N 1
ATOM 1681 C CA . VAL A 1 210 ? -8.989 12.888 33.983 1.00 58.16 210 VAL A CA 1
ATOM 1682 C C . VAL A 1 210 ? -9.041 11.448 34.457 1.00 58.16 210 VAL A C 1
ATOM 1684 O O . VAL A 1 210 ? -9.692 11.147 35.457 1.00 58.16 210 VAL A O 1
ATOM 1687 N N . ASP A 1 211 ? -8.436 10.554 33.673 1.00 62.25 211 ASP A N 1
ATOM 1688 C CA . ASP A 1 211 ? -8.173 9.180 34.088 1.00 62.25 211 ASP A CA 1
ATOM 1689 C C . ASP A 1 211 ? -7.664 9.238 35.536 1.00 62.25 211 ASP A C 1
ATOM 1691 O O . ASP A 1 211 ? -6.741 9.990 35.832 1.00 62.25 211 ASP A O 1
ATOM 1695 N N . GLY A 1 212 ? -8.324 8.555 36.471 1.00 61.00 212 GLY A N 1
ATOM 1696 C CA . GLY A 1 212 ? -7.976 8.613 37.895 1.00 61.00 212 GLY A CA 1
ATOM 1697 C C . GLY A 1 212 ? -6.664 7.888 38.207 1.00 61.00 212 GLY A C 1
ATOM 1698 O O . GLY A 1 212 ? -6.119 8.040 39.301 1.00 61.00 212 GLY A O 1
ATOM 1699 N N . GLN A 1 213 ? -6.131 7.118 37.251 1.00 71.62 213 GLN A N 1
ATOM 1700 C CA . GLN A 1 213 ? -4.872 6.376 37.366 1.00 71.62 213 GLN A CA 1
ATOM 1701 C C . GLN A 1 213 ? -3.657 7.210 37.816 1.00 71.62 213 GLN A C 1
ATOM 1703 O O . GLN A 1 213 ? -2.938 6.737 38.697 1.00 71.62 213 GLN A O 1
ATOM 1708 N N . PRO A 1 214 ? -3.373 8.410 37.270 1.00 73.00 214 PRO A N 1
ATOM 1709 C CA . PRO A 1 214 ? -2.238 9.232 37.674 1.00 73.00 214 PRO A CA 1
ATOM 1710 C C . PRO A 1 214 ? -2.388 9.725 39.115 1.00 73.00 214 PRO A C 1
ATOM 1712 O O . PRO A 1 214 ? -1.415 9.715 39.862 1.00 73.00 214 PRO A O 1
ATOM 1715 N N . TYR A 1 215 ? -3.607 10.085 39.529 1.00 71.56 215 TYR A N 1
ATOM 1716 C CA . TYR A 1 215 ? -3.902 10.551 40.887 1.00 71.56 215 TYR A CA 1
ATOM 1717 C C . TYR A 1 215 ? -3.804 9.419 41.907 1.00 71.56 215 TYR A C 1
ATOM 1719 O O . TYR A 1 215 ? -3.201 9.595 42.962 1.00 71.56 215 TYR A O 1
ATOM 1727 N N . LEU A 1 216 ? -4.308 8.230 41.570 1.00 76.00 216 LEU A N 1
ATOM 1728 C CA . LEU A 1 216 ? -4.130 7.021 42.377 1.00 76.00 216 LEU A CA 1
ATOM 1729 C C . LEU A 1 216 ? -2.651 6.635 42.501 1.00 76.00 216 LEU A C 1
ATOM 1731 O O . LEU A 1 216 ? -2.190 6.321 43.597 1.00 76.00 216 LEU A O 1
ATOM 1735 N N . ARG A 1 217 ? -1.872 6.713 41.413 1.00 79.75 217 ARG A N 1
ATOM 1736 C CA . ARG A 1 217 ? -0.417 6.484 41.474 1.00 79.75 217 ARG A CA 1
ATOM 1737 C C . ARG A 1 217 ? 0.277 7.512 42.365 1.00 79.75 217 ARG A C 1
ATOM 1739 O O . ARG A 1 217 ? 1.078 7.111 43.200 1.00 79.75 217 ARG A O 1
ATOM 1746 N N . ALA A 1 218 ? -0.067 8.793 42.247 1.00 81.75 218 ALA A N 1
ATOM 1747 C CA . ALA A 1 218 ? 0.489 9.842 43.097 1.00 81.75 218 ALA A CA 1
ATOM 1748 C C . ALA A 1 218 ? 0.138 9.627 44.580 1.00 81.75 218 ALA A C 1
ATOM 1750 O O . ALA A 1 218 ? 1.030 9.664 45.422 1.00 81.75 218 ALA A O 1
ATOM 1751 N N . LEU A 1 219 ? -1.119 9.307 44.902 1.00 80.88 219 LEU A N 1
ATOM 1752 C CA . LEU A 1 219 ? -1.557 9.003 46.271 1.00 80.88 219 LEU A CA 1
ATOM 1753 C C . LEU A 1 219 ? -0.829 7.788 46.854 1.00 80.88 219 LEU A C 1
ATOM 1755 O O . LEU A 1 219 ? -0.289 7.876 47.951 1.00 80.88 219 LEU A O 1
ATOM 1759 N N . THR A 1 220 ? -0.725 6.689 46.102 1.00 83.06 220 THR A N 1
ATOM 1760 C CA . THR A 1 220 ? 0.016 5.497 46.563 1.00 83.06 220 THR A CA 1
ATOM 1761 C C . THR A 1 220 ? 1.516 5.751 46.731 1.00 83.06 220 THR A C 1
ATOM 1763 O O . THR A 1 220 ? 2.173 5.081 47.529 1.00 83.06 220 THR A O 1
ATOM 1766 N N . GLN A 1 221 ? 2.083 6.703 45.986 1.00 86.50 221 GLN A N 1
ATOM 1767 C CA . GLN A 1 221 ? 3.478 7.100 46.134 1.00 86.50 221 GLN A CA 1
ATOM 1768 C C . GLN A 1 221 ? 3.679 7.968 47.381 1.00 86.50 221 GLN A C 1
ATOM 1770 O O . GLN A 1 221 ? 4.596 7.697 48.153 1.00 86.50 221 GLN A O 1
ATOM 1775 N N . ILE A 1 222 ? 2.776 8.920 47.631 1.00 87.50 222 ILE A N 1
ATOM 1776 C CA . ILE A 1 222 ? 2.763 9.747 48.847 1.00 87.50 222 ILE A CA 1
ATOM 1777 C C . ILE A 1 222 ? 2.582 8.874 50.097 1.00 87.50 222 ILE A C 1
ATOM 1779 O O . ILE A 1 222 ? 3.312 9.037 51.070 1.00 87.50 222 ILE A O 1
ATOM 1783 N N . GLU A 1 223 ? 1.672 7.900 50.064 1.00 86.62 223 GLU A N 1
ATOM 1784 C CA . GLU A 1 223 ? 1.440 6.967 51.174 1.00 86.62 223 GLU A CA 1
ATOM 1785 C C . GLU A 1 223 ? 2.682 6.104 51.464 1.00 86.62 223 GLU A C 1
ATOM 1787 O O . GLU A 1 223 ? 3.089 5.946 52.617 1.00 86.62 223 GLU A O 1
ATOM 1792 N N . LYS A 1 224 ? 3.369 5.618 50.419 1.00 85.50 224 LYS A N 1
ATOM 1793 C CA . LYS A 1 224 ? 4.641 4.887 50.571 1.00 85.50 224 LYS A CA 1
ATOM 1794 C C . LYS A 1 224 ? 5.757 5.743 51.160 1.00 85.50 224 LYS A C 1
ATOM 1796 O O . LYS A 1 224 ? 6.569 5.226 51.932 1.00 85.50 224 LYS A O 1
ATOM 1801 N N . GLU A 1 225 ? 5.840 7.011 50.774 1.00 85.56 225 GLU A N 1
ATOM 1802 C CA . GLU A 1 225 ? 6.836 7.941 51.311 1.00 85.56 225 GLU A CA 1
ATOM 1803 C C . GLU A 1 225 ? 6.536 8.293 52.773 1.00 85.56 225 GLU A C 1
ATOM 1805 O O . GLU A 1 225 ? 7.449 8.245 53.599 1.00 85.56 225 GLU A O 1
ATOM 1810 N N . ALA A 1 226 ? 5.264 8.501 53.126 1.00 81.19 226 ALA A N 1
ATOM 1811 C CA . ALA A 1 226 ? 4.829 8.717 54.505 1.00 81.19 226 ALA A CA 1
ATOM 1812 C C . ALA A 1 226 ? 5.153 7.516 55.415 1.00 81.19 226 ALA A C 1
ATOM 1814 O O . ALA A 1 226 ? 5.781 7.692 56.461 1.00 81.19 226 ALA A O 1
ATOM 1815 N N . CYS A 1 227 ? 4.842 6.282 54.992 1.00 77.19 227 CYS A N 1
ATOM 1816 C CA . CYS A 1 227 ? 5.204 5.078 55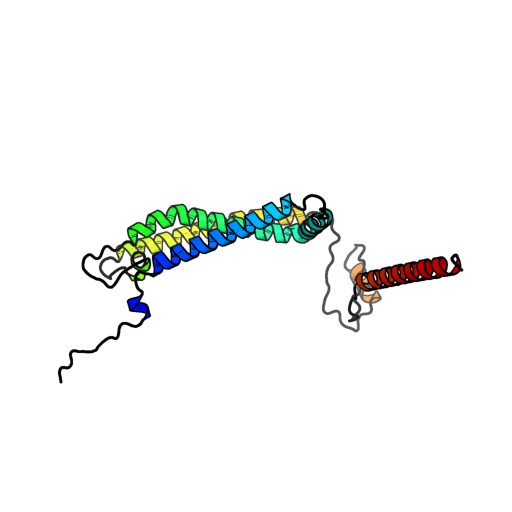.753 1.00 77.19 227 CYS A CA 1
ATOM 1817 C C . CYS A 1 227 ? 6.726 4.908 55.920 1.00 77.19 227 CYS A C 1
ATOM 1819 O O . CYS A 1 227 ? 7.193 4.417 56.950 1.00 77.19 227 CYS A O 1
ATOM 1821 N N . ARG A 1 228 ? 7.525 5.309 54.921 1.00 76.88 228 ARG A N 1
ATOM 1822 C CA . ARG A 1 228 ? 8.994 5.231 54.987 1.00 76.88 228 ARG A CA 1
ATOM 1823 C C . ARG A 1 228 ? 9.580 6.259 55.962 1.00 76.88 228 ARG A C 1
ATOM 1825 O O . ARG A 1 228 ? 10.552 5.948 56.654 1.00 76.88 228 ARG A O 1
ATOM 1832 N N . GLU A 1 229 ? 9.005 7.455 56.026 1.00 75.69 229 GLU A N 1
ATOM 1833 C CA . GLU A 1 229 ? 9.384 8.507 56.978 1.00 75.69 229 GLU A CA 1
ATOM 1834 C C . GLU A 1 229 ? 9.026 8.132 58.428 1.00 75.69 229 GLU A C 1
ATOM 1836 O O . GLU A 1 229 ? 9.842 8.328 59.335 1.00 75.69 229 GLU A O 1
ATOM 1841 N N . GLU A 1 230 ? 7.862 7.516 58.663 1.00 73.25 230 GLU A N 1
ATOM 1842 C CA . GLU A 1 230 ? 7.485 7.027 59.998 1.00 73.25 230 GLU A CA 1
ATOM 1843 C C . GLU A 1 230 ? 8.393 5.894 60.490 1.00 73.25 230 GLU A C 1
ATOM 1845 O O . GLU A 1 230 ? 8.853 5.924 61.635 1.00 73.25 230 GLU A O 1
ATOM 1850 N N . HIS A 1 231 ? 8.743 4.946 59.613 1.00 67.75 231 HIS A N 1
ATOM 1851 C CA . HIS A 1 231 ? 9.680 3.873 59.952 1.00 67.75 231 HIS A CA 1
ATOM 1852 C C . HIS A 1 231 ? 11.061 4.422 60.347 1.00 67.75 231 HIS A C 1
ATOM 1854 O O . HIS A 1 231 ? 11.668 3.944 61.305 1.00 67.75 231 HIS A O 1
ATOM 1860 N N . LYS A 1 232 ? 11.554 5.465 59.661 1.00 69.50 232 LYS A N 1
ATOM 1861 C CA . LYS A 1 232 ? 12.811 6.134 60.036 1.00 69.50 232 LYS A CA 1
ATOM 1862 C C . LYS A 1 232 ? 12.712 6.811 61.405 1.00 69.50 232 LYS A C 1
ATOM 1864 O O . LYS A 1 232 ? 13.613 6.641 62.222 1.00 69.50 232 LYS A O 1
ATOM 1869 N N . LYS A 1 233 ? 11.629 7.541 61.696 1.00 68.75 233 LYS A N 1
ATOM 1870 C CA . LYS A 1 233 ? 11.446 8.215 62.999 1.00 68.75 233 LYS A CA 1
ATOM 1871 C C . LYS A 1 233 ? 11.315 7.234 64.169 1.00 68.75 233 LYS A C 1
ATOM 1873 O O . LYS A 1 233 ? 11.832 7.523 65.249 1.00 68.75 233 LYS A O 1
ATOM 1878 N N . GLY A 1 234 ? 10.676 6.081 63.965 1.00 63.50 234 GLY A N 1
ATOM 1879 C CA . GLY A 1 234 ? 10.610 5.010 64.968 1.00 63.50 234 GLY A CA 1
ATOM 1880 C C . GLY A 1 234 ? 11.982 4.407 65.288 1.00 63.50 234 GLY A C 1
ATOM 1881 O O . GLY A 1 234 ? 12.291 4.147 66.449 1.00 63.50 234 GLY A O 1
ATOM 1882 N N . GLN A 1 235 ? 12.844 4.273 64.279 1.00 57.34 235 GLN A N 1
ATOM 1883 C CA . GLN A 1 235 ? 14.184 3.702 64.431 1.00 57.34 235 GLN A CA 1
ATOM 1884 C C . GLN A 1 235 ? 15.143 4.612 65.223 1.00 57.34 235 GLN A C 1
ATOM 1886 O O . GLN A 1 235 ? 15.956 4.110 65.992 1.00 57.34 235 GLN A O 1
ATOM 1891 N N . TYR A 1 236 ? 15.005 5.939 65.108 1.00 54.75 236 TYR A N 1
ATOM 1892 C CA . TYR A 1 236 ? 15.791 6.899 65.901 1.00 54.75 236 TYR A CA 1
ATOM 1893 C C . TYR A 1 236 ? 15.334 7.016 67.362 1.00 54.75 236 TYR A C 1
ATOM 1895 O O . TYR A 1 236 ? 16.155 7.298 68.227 1.00 54.75 236 TYR A O 1
ATOM 1903 N N . LYS A 1 237 ? 14.050 6.773 67.665 1.00 56.81 237 LYS A N 1
ATOM 1904 C CA . LYS A 1 237 ? 13.543 6.781 69.051 1.00 56.81 237 LYS A CA 1
ATOM 1905 C C . LYS A 1 237 ? 13.900 5.525 69.847 1.00 56.81 237 LYS A C 1
ATOM 1907 O O . LYS A 1 237 ? 13.887 5.580 71.066 1.00 56.81 237 LYS A O 1
ATOM 1912 N N . SER A 1 238 ? 14.203 4.415 69.175 1.00 55.44 238 SER A N 1
ATOM 1913 C CA . SER A 1 238 ? 14.579 3.152 69.827 1.00 55.44 238 SER A CA 1
ATOM 1914 C C . SER A 1 238 ? 16.094 2.995 70.034 1.00 55.44 238 SER A C 1
ATOM 1916 O O . SER A 1 238 ? 16.528 1.963 70.539 1.00 55.44 238 SER A O 1
ATOM 1918 N N . ALA A 1 239 ? 16.887 3.985 69.611 1.00 53.34 239 ALA A N 1
ATOM 1919 C CA . ALA A 1 239 ? 18.347 4.021 69.724 1.00 53.34 239 ALA A CA 1
ATOM 1920 C C . ALA A 1 239 ? 18.852 5.116 70.692 1.00 53.34 239 ALA A C 1
ATOM 1922 O O . ALA A 1 239 ? 20.052 5.387 70.718 1.00 53.34 239 ALA A O 1
ATOM 1923 N N . ALA A 1 240 ? 17.943 5.745 71.447 1.00 45.28 240 ALA A N 1
ATOM 1924 C CA . ALA A 1 240 ? 18.222 6.737 72.486 1.00 45.28 240 ALA A CA 1
ATOM 1925 C C . ALA A 1 240 ? 17.832 6.191 73.864 1.00 45.28 240 ALA A C 1
ATOM 1927 O O . ALA A 1 240 ? 16.825 5.447 73.925 1.00 45.28 240 ALA A O 1
#

Secondary structure (DSSP, 8-state):
--TT-------HHHHSTTHHHHHHHHHHHHHHHHHHHHHHHHHHHHHHSTTTS-HHHHHHHHHHHHHTHHHHHHHHHHHHHHHHHHHHHHHHHHHHHHHHH----SS-TT--GGGGG-GGG--GGGTHHHHHHHHHHHHHHHHHHHHHHHHHHHHHHHHHHHHTS------------TT--HHHHHHHHHHH-SS----------------SHHHHHHHHHHHHHHHHHHHHHHHHHT--